Protein AF-0000000078898706 (afdb_homodimer)

Structure (mmCIF, N/CA/C/O backbone):
data_AF-0000000078898706-model_v1
#
loop_
_entity.id
_entity.type
_entity.pdbx_description
1 polymer 'PIN domain-containing protein'
#
loop_
_atom_site.group_PDB
_atom_site.id
_atom_site.type_symbol
_atom_site.label_atom_id
_atom_site.label_alt_id
_atom_site.label_comp_id
_atom_site.label_asym_id
_atom_site.label_entity_id
_atom_site.label_seq_id
_atom_site.pdbx_PDB_ins_code
_atom_site.Cartn_x
_atom_site.Cartn_y
_atom_site.Cartn_z
_atom_site.occupancy
_atom_site.B_iso_or_equiv
_atom_site.auth_seq_id
_atom_site.auth_comp_id
_atom_site.auth_asym_id
_atom_site.auth_atom_id
_atom_site.pdbx_PDB_model_num
ATOM 1 N N . MET A 1 1 ? 10.055 -20.719 3.143 1 96.69 1 MET A N 1
ATOM 2 C CA . MET A 1 1 ? 8.766 -20.344 2.562 1 96.69 1 MET A CA 1
ATOM 3 C C . MET A 1 1 ? 8.961 -19.688 1.196 1 96.69 1 MET A C 1
ATOM 5 O O . MET A 1 1 ? 10.031 -19.172 0.899 1 96.69 1 MET A O 1
ATOM 9 N N . LEU A 1 2 ? 8.047 -19.891 0.298 1 98.81 2 LEU A N 1
ATOM 10 C CA . LEU A 1 2 ? 7.961 -19.25 -1.006 1 98.81 2 LEU A CA 1
ATOM 11 C C . LEU A 1 2 ? 6.957 -18.094 -0.974 1 98.81 2 LEU A C 1
ATOM 13 O O . LEU A 1 2 ? 5.789 -18.297 -0.626 1 98.81 2 LEU A O 1
ATOM 17 N N . TYR A 1 3 ? 7.441 -16.922 -1.264 1 98.94 3 TYR A N 1
ATOM 18 C CA . TYR A 1 3 ? 6.574 -15.758 -1.192 1 98.94 3 TYR A CA 1
ATOM 19 C C . TYR A 1 3 ? 6.16 -15.297 -2.586 1 98.94 3 TYR A C 1
ATOM 21 O O . TYR A 1 3 ? 6.988 -15.227 -3.496 1 98.94 3 TYR A O 1
ATOM 29 N N . PHE A 1 4 ? 4.879 -14.969 -2.762 1 98.88 4 PHE A N 1
ATOM 30 C CA . PHE A 1 4 ? 4.328 -14.516 -4.031 1 98.88 4 PHE A CA 1
ATOM 31 C C . PHE A 1 4 ? 3.738 -13.117 -3.9 1 98.88 4 PHE A C 1
ATOM 33 O O . PHE A 1 4 ? 2.93 -12.859 -3.008 1 98.88 4 PHE A O 1
ATOM 40 N N . ASP A 1 5 ? 4.156 -12.188 -4.758 1 98.75 5 ASP A N 1
ATOM 41 C CA . ASP A 1 5 ? 3.43 -10.922 -4.797 1 98.75 5 ASP A CA 1
ATOM 42 C C . ASP A 1 5 ? 2.162 -11.039 -5.641 1 98.75 5 ASP A C 1
ATOM 44 O O . ASP A 1 5 ? 1.85 -12.117 -6.152 1 98.75 5 ASP A O 1
ATOM 48 N N . THR A 1 6 ? 1.444 -9.969 -5.801 1 98.69 6 THR A N 1
ATOM 49 C CA . THR A 1 6 ? 0.107 -9.969 -6.387 1 98.69 6 THR A CA 1
ATOM 50 C C . THR A 1 6 ? 0.165 -10.312 -7.871 1 98.69 6 THR A C 1
ATOM 52 O O . THR A 1 6 ? -0.68 -11.062 -8.375 1 98.69 6 THR A O 1
ATOM 55 N N . SER A 1 7 ? 1.151 -9.789 -8.562 1 98 7 SER A N 1
ATOM 56 C CA . SER A 1 7 ? 1.229 -9.969 -10.008 1 98 7 SER A CA 1
ATOM 57 C C . SER A 1 7 ? 1.291 -11.453 -10.375 1 98 7 SER A C 1
ATOM 59 O O . SER A 1 7 ? 0.788 -11.859 -11.422 1 98 7 SER A O 1
ATOM 61 N N . PHE A 1 8 ? 1.894 -12.266 -9.523 1 98.25 8 PHE A N 1
ATOM 62 C CA . PHE A 1 8 ? 2.094 -13.68 -9.82 1 98.25 8 PHE A CA 1
ATOM 63 C C . PHE A 1 8 ? 0.782 -14.453 -9.703 1 98.25 8 PHE A C 1
ATOM 65 O O . PHE A 1 8 ? 0.63 -15.523 -10.289 1 98.25 8 PHE A O 1
ATOM 72 N N . LEU A 1 9 ? -0.114 -13.945 -8.969 1 98.06 9 LEU A N 1
ATOM 73 C CA . LEU A 1 9 ? -1.349 -14.664 -8.68 1 98.06 9 LEU A CA 1
ATOM 74 C C . LEU A 1 9 ? -2.439 -14.297 -9.68 1 98.06 9 LEU A C 1
ATOM 76 O O . LEU A 1 9 ? -3.404 -15.047 -9.852 1 98.06 9 LEU A O 1
ATOM 80 N N . VAL A 1 10 ? -2.32 -13.18 -10.375 1 98.19 10 VAL A N 1
ATOM 81 C CA . VAL A 1 10 ? -3.352 -12.633 -11.25 1 98.19 10 VAL A CA 1
ATOM 82 C C . VAL A 1 10 ? -3.674 -13.633 -12.359 1 98.19 10 VAL A C 1
ATOM 84 O O . VAL A 1 10 ? -4.836 -13.992 -12.562 1 98.19 10 VAL A O 1
ATOM 87 N N . PRO A 1 11 ? -2.689 -14.242 -13.031 1 97.62 11 PRO A N 1
ATOM 88 C CA . PRO A 1 11 ? -3.012 -15.141 -14.141 1 97.62 11 PRO A CA 1
ATOM 89 C C . PRO A 1 11 ? -3.65 -16.453 -13.672 1 97.62 11 PRO A C 1
ATOM 91 O O . PRO A 1 11 ? -4.172 -17.219 -14.484 1 97.62 11 PRO A O 1
ATOM 94 N N . LEU A 1 12 ? -3.551 -16.797 -12.391 1 97.62 12 LEU A N 1
ATOM 95 C CA . LEU A 1 12 ? -4.211 -17.984 -11.867 1 97.62 12 LEU A CA 1
ATOM 96 C C . LEU A 1 12 ? -5.727 -17.812 -11.867 1 97.62 12 LEU A C 1
ATOM 98 O O . LEU A 1 12 ? -6.465 -18.797 -11.812 1 97.62 12 LEU A O 1
ATOM 102 N N . LEU A 1 13 ? -6.211 -16.516 -11.914 1 97.81 13 LEU A N 1
ATOM 103 C CA . LEU A 1 13 ? -7.633 -16.234 -11.734 1 97.81 13 LEU A CA 1
ATOM 104 C C . LEU A 1 13 ? -8.203 -15.5 -12.945 1 97.81 13 LEU A C 1
ATOM 106 O O . LEU A 1 13 ? -9.398 -15.594 -13.227 1 97.81 13 LEU A O 1
ATOM 110 N N . LEU A 1 14 ? -7.383 -14.727 -13.625 1 96.75 14 LEU A N 1
ATOM 111 C CA . LEU A 1 14 ? -7.746 -13.984 -14.828 1 96.75 14 LEU A CA 1
ATOM 112 C C . LEU A 1 14 ? -6.977 -14.516 -16.031 1 96.75 14 LEU A C 1
ATOM 114 O O . LEU A 1 14 ? -5.754 -14.375 -16.109 1 96.75 14 LEU A O 1
ATOM 118 N N . PRO A 1 15 ? -7.68 -15.016 -16.984 1 94 15 PRO A N 1
ATOM 119 C CA . PRO A 1 15 ? -7 -15.609 -18.141 1 94 15 PRO A CA 1
ATOM 120 C C . PRO A 1 15 ? -6.074 -14.625 -18.844 1 94 15 PRO A C 1
ATOM 122 O O . PRO A 1 15 ? -6.496 -13.516 -19.188 1 94 15 PRO A O 1
ATOM 125 N N . GLU A 1 16 ? -4.895 -14.992 -18.953 1 94.44 16 GLU A N 1
ATOM 126 C CA . GLU A 1 16 ? -3.822 -14.336 -19.688 1 94.44 16 GLU A CA 1
ATOM 127 C C . GLU A 1 16 ? -3.012 -15.344 -20.5 1 94.44 16 GLU A C 1
ATOM 129 O O . GLU A 1 16 ? -3.096 -16.547 -20.266 1 94.44 16 GLU A O 1
ATOM 134 N N . PRO A 1 17 ? -2.303 -14.891 -21.516 1 93.88 17 PRO A N 1
ATOM 135 C CA . PRO A 1 17 ? -1.517 -15.82 -22.328 1 93.88 17 PRO A CA 1
ATOM 136 C C . PRO A 1 17 ? -0.586 -16.703 -21.5 1 93.88 17 PRO A C 1
ATOM 138 O O . PRO A 1 17 ? -0.316 -17.844 -21.859 1 93.88 17 PRO A O 1
ATOM 141 N N . ILE A 1 18 ? -0.204 -16.25 -20.344 1 95.56 18 ILE A N 1
ATOM 142 C CA . ILE A 1 18 ? 0.804 -16.938 -19.547 1 95.56 18 ILE A CA 1
ATOM 143 C C . ILE A 1 18 ? 0.122 -17.812 -18.5 1 95.56 18 ILE A C 1
ATOM 145 O O . ILE A 1 18 ? 0.792 -18.516 -17.734 1 95.56 18 ILE A O 1
ATOM 149 N N . SER A 1 19 ? -1.151 -17.828 -18.438 1 97.06 19 SER A N 1
ATOM 150 C CA . SER A 1 19 ? -1.905 -18.453 -17.359 1 97.06 19 SER A CA 1
ATOM 151 C C . SER A 1 19 ? -1.582 -19.938 -17.234 1 97.06 19 SER A C 1
ATOM 153 O O . SER A 1 19 ? -1.335 -20.438 -16.141 1 97.06 19 SER A O 1
ATOM 155 N N . ASP A 1 20 ? -1.498 -20.641 -18.375 1 96.25 20 ASP A N 1
ATOM 156 C CA . ASP A 1 20 ? -1.235 -22.078 -18.344 1 96.25 20 ASP A CA 1
ATOM 157 C C . ASP A 1 20 ? 0.153 -22.359 -17.781 1 96.25 20 ASP A C 1
ATOM 159 O O . ASP A 1 20 ? 0.32 -23.281 -16.969 1 96.25 20 ASP A O 1
ATOM 163 N N . LYS A 1 21 ? 1.068 -21.609 -18.188 1 96.56 21 LYS A N 1
ATOM 164 C CA . LYS A 1 21 ? 2.443 -21.766 -17.719 1 96.56 21 LYS A CA 1
ATOM 165 C C . LYS A 1 21 ? 2.547 -21.516 -16.219 1 96.56 21 LYS A C 1
ATOM 167 O O . LYS A 1 21 ? 3.24 -22.25 -15.5 1 96.56 21 LYS A O 1
ATOM 172 N N . ILE A 1 22 ? 1.857 -20.516 -15.711 1 97.62 22 ILE A N 1
ATOM 173 C CA . ILE A 1 22 ? 1.875 -20.156 -14.297 1 97.62 22 ILE A CA 1
ATOM 174 C C . ILE A 1 22 ? 1.19 -21.25 -13.484 1 97.62 22 ILE A C 1
ATOM 176 O O . ILE A 1 22 ? 1.689 -21.656 -12.43 1 97.62 22 ILE A O 1
ATOM 180 N N . THR A 1 23 ? 0.082 -21.719 -13.969 1 97.19 23 THR A N 1
ATOM 181 C CA . THR A 1 23 ? -0.665 -22.766 -13.281 1 97.19 23 THR A CA 1
ATOM 182 C C . THR A 1 23 ? 0.175 -24.031 -13.148 1 97.19 23 THR A C 1
ATOM 184 O O . THR A 1 23 ? 0.255 -24.625 -12.07 1 97.19 23 THR A O 1
ATOM 187 N N . GLU A 1 24 ? 0.808 -24.391 -14.227 1 97 24 GLU A N 1
ATOM 188 C CA . GLU A 1 24 ? 1.664 -25.578 -14.219 1 97 24 GLU A CA 1
ATOM 189 C C . GLU A 1 24 ? 2.84 -25.391 -13.266 1 97 24 GLU A C 1
ATOM 191 O O . GLU A 1 24 ? 3.195 -26.328 -12.531 1 97 24 GLU A O 1
ATOM 196 N N . PHE A 1 25 ? 3.459 -24.266 -13.305 1 98.06 25 PHE A N 1
ATOM 197 C CA . PHE A 1 25 ? 4.598 -23.953 -12.445 1 98.06 25 PHE A CA 1
ATOM 198 C C . PHE A 1 25 ? 4.215 -24.078 -10.977 1 98.06 25 PHE A C 1
ATOM 200 O O . PHE A 1 25 ? 4.91 -24.75 -10.203 1 98.06 25 PHE A O 1
ATOM 207 N N . VAL A 1 26 ? 3.092 -23.484 -10.555 1 97.69 26 VAL A N 1
ATOM 208 C CA . VAL A 1 26 ? 2.65 -23.453 -9.164 1 97.69 26 VAL A CA 1
ATOM 209 C C . VAL A 1 26 ? 2.312 -24.875 -8.703 1 97.69 26 VAL A C 1
ATOM 211 O O . VAL A 1 26 ? 2.566 -25.234 -7.551 1 97.69 26 VAL A O 1
ATOM 214 N N . ARG A 1 27 ? 1.729 -25.641 -9.594 1 96.12 27 ARG A N 1
ATOM 215 C CA . ARG A 1 27 ? 1.376 -27.016 -9.281 1 96.12 27 ARG A CA 1
ATOM 216 C C . ARG A 1 27 ? 2.611 -27.828 -8.891 1 96.12 27 ARG A C 1
ATOM 218 O O . ARG A 1 27 ? 2.514 -28.797 -8.133 1 96.12 27 ARG A O 1
ATOM 225 N N . GLY A 1 28 ? 3.73 -27.391 -9.398 1 97.25 28 GLY A N 1
ATOM 226 C CA . GLY A 1 28 ? 4.969 -28.109 -9.133 1 97.25 28 GLY A CA 1
ATOM 227 C C . GLY A 1 28 ? 5.637 -27.688 -7.84 1 97.25 28 GLY A C 1
ATOM 228 O O . GLY A 1 28 ? 6.605 -28.312 -7.402 1 97.25 28 GLY A O 1
ATOM 229 N N . LEU A 1 29 ? 5.164 -26.719 -7.18 1 97.75 29 LEU A N 1
ATOM 230 C CA . LEU A 1 29 ? 5.766 -26.203 -5.953 1 97.75 29 LEU A CA 1
ATOM 231 C C . LEU A 1 29 ? 5.215 -26.938 -4.734 1 97.75 29 LEU A C 1
ATOM 233 O O . LEU A 1 29 ? 4.102 -27.469 -4.773 1 97.75 29 LEU A O 1
ATOM 237 N N . PRO A 1 30 ? 6.016 -27.031 -3.688 1 97.38 30 PRO A N 1
ATOM 238 C CA . PRO A 1 30 ? 5.488 -27.625 -2.457 1 97.38 30 PRO A CA 1
ATOM 239 C C . PRO A 1 30 ? 4.309 -26.828 -1.884 1 97.38 30 PRO A C 1
ATOM 241 O O . PRO A 1 30 ? 4.469 -25.672 -1.484 1 97.38 30 PRO A O 1
ATOM 244 N N . ALA A 1 31 ? 3.182 -27.453 -1.701 1 95.56 31 ALA A N 1
ATOM 245 C CA . ALA A 1 31 ? 1.911 -26.828 -1.362 1 95.56 31 ALA A CA 1
ATOM 246 C C . ALA A 1 31 ? 1.97 -26.188 0.023 1 95.56 31 ALA A C 1
ATOM 248 O O . ALA A 1 31 ? 1.296 -25.188 0.281 1 95.56 31 ALA A O 1
ATOM 249 N N . ASP A 1 32 ? 2.789 -26.688 0.882 1 96.69 32 ASP A N 1
ATOM 250 C CA . ASP A 1 32 ? 2.807 -26.234 2.266 1 96.69 32 ASP A CA 1
ATOM 251 C C . ASP A 1 32 ? 3.773 -25.062 2.441 1 96.69 32 ASP A C 1
ATOM 253 O O . ASP A 1 32 ? 3.939 -24.547 3.549 1 96.69 32 ASP A O 1
ATOM 257 N N . GLN A 1 33 ? 4.285 -24.578 1.329 1 98 33 GLN A N 1
ATOM 258 C CA . GLN A 1 33 ? 5.305 -23.547 1.447 1 98 33 GLN A CA 1
ATOM 259 C C . GLN A 1 33 ? 4.848 -22.25 0.785 1 98 33 GLN A C 1
ATOM 261 O O . GLN A 1 33 ? 5.559 -21.234 0.821 1 98 33 GLN A O 1
ATOM 266 N N . LEU A 1 34 ? 3.695 -22.234 0.173 1 98.75 34 LEU A N 1
ATOM 267 C CA . LEU A 1 34 ? 3.203 -21.062 -0.548 1 98.75 34 LEU A CA 1
ATOM 268 C C . LEU A 1 34 ? 2.734 -19.984 0.422 1 98.75 34 LEU A C 1
ATOM 270 O O . LEU A 1 34 ? 1.973 -20.266 1.351 1 98.75 34 LEU A O 1
ATOM 274 N N . THR A 1 35 ? 3.246 -18.766 0.23 1 98.88 35 THR A N 1
ATOM 275 C CA . THR A 1 35 ? 2.955 -17.688 1.184 1 98.88 35 THR A CA 1
ATOM 276 C C . THR A 1 35 ? 2.621 -16.391 0.456 1 98.88 35 THR A C 1
ATOM 278 O O . THR A 1 35 ? 3.258 -16.062 -0.544 1 98.88 35 THR A O 1
ATOM 281 N N . VAL A 1 36 ? 1.601 -15.781 0.872 1 98.88 36 VAL A N 1
ATOM 282 C CA . VAL A 1 36 ? 1.285 -14.398 0.512 1 98.88 36 VAL A CA 1
ATOM 283 C C . VAL A 1 36 ? 1.146 -13.555 1.775 1 98.88 36 VAL A C 1
ATOM 285 O O . VAL A 1 36 ? 1.477 -14.008 2.873 1 98.88 36 VAL A O 1
ATOM 288 N N . SER A 1 37 ? 0.792 -12.32 1.631 1 98.94 37 SER A N 1
ATOM 289 C CA . SER A 1 37 ? 0.538 -11.469 2.785 1 98.94 37 SER A CA 1
ATOM 290 C C . SER A 1 37 ? -0.866 -10.875 2.734 1 98.94 37 SER A C 1
ATOM 292 O O . SER A 1 37 ? -1.55 -10.969 1.713 1 98.94 37 SER A O 1
ATOM 294 N N . HIS A 1 38 ? -1.273 -10.289 3.854 1 98.94 38 HIS A N 1
ATOM 295 C CA . HIS A 1 38 ? -2.52 -9.523 3.869 1 98.94 38 HIS A CA 1
ATOM 296 C C . HIS A 1 38 ? -2.49 -8.398 2.844 1 98.94 38 HIS A C 1
ATOM 298 O O . HIS A 1 38 ? -3.523 -8.055 2.268 1 98.94 38 HIS A O 1
ATOM 304 N N . TRP A 1 39 ? -1.347 -7.867 2.547 1 98.88 39 TRP A N 1
ATOM 305 C CA . TRP A 1 39 ? -1.189 -6.805 1.559 1 98.88 39 TRP A CA 1
ATOM 306 C C . TRP A 1 39 ? -1.489 -7.32 0.155 1 98.88 39 TRP A C 1
ATOM 308 O O . TRP A 1 39 ? -2.094 -6.613 -0.656 1 98.88 39 TRP A O 1
ATOM 318 N N . THR A 1 40 ? -1.071 -8.555 -0.158 1 98.88 40 THR A N 1
ATOM 319 C CA . THR A 1 40 ? -1.385 -9.188 -1.436 1 98.88 40 THR A CA 1
ATOM 320 C C . THR A 1 40 ? -2.891 -9.188 -1.682 1 98.88 40 THR A C 1
ATOM 322 O O . THR A 1 40 ? -3.344 -8.906 -2.791 1 98.88 40 THR A O 1
ATOM 325 N N . ARG A 1 41 ? -3.609 -9.469 -0.618 1 98.81 41 ARG A N 1
ATOM 326 C CA . ARG A 1 41 ? -5.062 -9.57 -0.727 1 98.81 41 ARG A CA 1
ATOM 327 C C . ARG A 1 41 ? -5.691 -8.219 -1.025 1 98.81 41 ARG A C 1
ATOM 329 O O . ARG A 1 41 ? -6.598 -8.117 -1.854 1 98.81 41 ARG A O 1
ATOM 336 N N . VAL A 1 42 ? -5.234 -7.207 -0.393 1 98.94 42 VAL A N 1
ATOM 337 C CA . VAL A 1 42 ? -5.723 -5.855 -0.639 1 98.94 42 VAL A CA 1
ATOM 338 C C . VAL A 1 42 ? -5.387 -5.438 -2.068 1 98.94 42 VAL A C 1
ATOM 340 O O . VAL A 1 42 ? -6.234 -4.887 -2.777 1 98.94 42 VAL A O 1
ATOM 343 N N . GLU A 1 43 ? -4.164 -5.711 -2.482 1 98.88 43 GLU A N 1
ATOM 344 C CA . GLU A 1 43 ? -3.742 -5.352 -3.834 1 98.88 43 GLU A CA 1
ATOM 345 C C . GLU A 1 43 ? -4.594 -6.059 -4.883 1 98.88 43 GLU A C 1
ATOM 347 O O . GLU A 1 43 ? -4.938 -5.473 -5.91 1 98.88 43 GLU A O 1
ATOM 352 N N . PHE A 1 44 ? -4.875 -7.293 -4.68 1 98.88 44 PHE A N 1
ATOM 353 C CA . PHE A 1 44 ? -5.684 -8.031 -5.648 1 98.88 44 PHE A CA 1
ATOM 354 C C . PHE A 1 44 ? -7.078 -7.418 -5.762 1 98.88 44 PHE A C 1
ATOM 356 O O . PHE A 1 44 ? -7.59 -7.234 -6.863 1 98.88 44 PHE A O 1
ATOM 363 N N . SER A 1 45 ? -7.688 -7.102 -4.598 1 98.81 45 SER A N 1
ATOM 364 C CA . SER A 1 45 ? -8.992 -6.445 -4.617 1 98.81 45 SER A CA 1
ATOM 365 C C . SER A 1 45 ? -8.938 -5.125 -5.383 1 98.81 45 SER A C 1
ATOM 367 O O . SER A 1 45 ? -9.867 -4.789 -6.117 1 98.81 45 SER A O 1
ATOM 369 N N . SER A 1 46 ? -7.902 -4.418 -5.164 1 98.88 46 SER A N 1
ATOM 370 C CA . SER A 1 46 ? -7.719 -3.158 -5.879 1 98.88 46 SER A CA 1
ATOM 371 C C . SER A 1 46 ? -7.598 -3.389 -7.383 1 98.88 46 SER A C 1
ATOM 373 O O . SER A 1 46 ? -8.133 -2.615 -8.18 1 98.88 46 SER A O 1
ATOM 375 N N . LEU A 1 47 ? -6.828 -4.387 -7.781 1 98.69 47 LEU A N 1
ATOM 376 C CA . LEU A 1 47 ? -6.672 -4.742 -9.188 1 98.69 47 LEU A CA 1
ATOM 377 C C . LEU A 1 47 ? -8.023 -5.051 -9.82 1 98.69 47 LEU A C 1
ATOM 379 O O . LEU A 1 47 ? -8.32 -4.582 -10.922 1 98.69 47 LEU A O 1
ATOM 383 N N . ILE A 1 48 ? -8.844 -5.773 -9.156 1 98.69 48 ILE A N 1
ATOM 384 C CA . ILE A 1 48 ? -10.156 -6.141 -9.664 1 98.69 48 ILE A CA 1
ATOM 385 C C . ILE A 1 48 ? -11.039 -4.898 -9.766 1 98.69 48 ILE A C 1
ATOM 387 O O . ILE A 1 48 ? -11.758 -4.719 -10.758 1 98.69 48 ILE A O 1
ATOM 391 N N . ALA A 1 49 ? -11 -4.047 -8.758 1 98.69 49 ALA A N 1
ATOM 392 C CA . ALA A 1 49 ? -11.75 -2.797 -8.797 1 98.69 49 ALA A CA 1
ATOM 393 C C . ALA A 1 49 ? -11.359 -1.962 -10.016 1 98.69 49 ALA A C 1
ATOM 395 O O . ALA A 1 49 ? -12.219 -1.348 -10.648 1 98.69 49 ALA A O 1
ATOM 396 N N . ARG A 1 50 ? -10.102 -1.921 -10.258 1 98.25 50 ARG A N 1
ATOM 397 C CA . ARG A 1 50 ? -9.625 -1.194 -11.43 1 98.25 50 ARG A CA 1
ATOM 398 C C . ARG A 1 50 ? -10.203 -1.778 -12.711 1 98.25 50 ARG A C 1
ATOM 400 O O . ARG A 1 50 ? -10.594 -1.037 -13.617 1 98.25 50 ARG A O 1
ATOM 407 N N . GLU A 1 51 ? -10.227 -3.127 -12.812 1 97.94 51 GLU A N 1
ATOM 408 C CA . GLU A 1 51 ? -10.789 -3.785 -13.992 1 97.94 51 GLU A CA 1
ATOM 409 C C . GLU A 1 51 ? -12.25 -3.41 -14.195 1 97.94 51 GLU A C 1
ATOM 411 O O . GLU A 1 51 ? -12.703 -3.242 -15.328 1 97.94 51 GLU A O 1
ATOM 416 N N . VAL A 1 52 ? -12.953 -3.273 -13.117 1 98.31 52 VAL A N 1
ATOM 417 C CA . VAL A 1 52 ? -14.359 -2.873 -13.211 1 98.31 52 VAL A CA 1
ATOM 418 C C . VAL A 1 52 ? -14.453 -1.434 -13.711 1 98.31 52 VAL A C 1
ATOM 420 O O . VAL A 1 52 ? -15.195 -1.145 -14.648 1 98.31 52 VAL A O 1
ATOM 423 N N . ARG A 1 53 ? -13.695 -0.549 -13.109 1 96.62 53 ARG A N 1
ATOM 424 C CA . ARG A 1 53 ? -13.719 0.867 -13.461 1 96.62 53 ARG A CA 1
ATOM 425 C C . ARG A 1 53 ? -13.344 1.07 -14.93 1 96.62 53 ARG A C 1
ATOM 427 O O . ARG A 1 53 ? -13.859 1.972 -15.586 1 96.62 53 ARG A O 1
ATOM 434 N N . MET A 1 54 ? -12.461 0.197 -15.43 1 97.06 54 MET A N 1
ATOM 435 C CA . MET A 1 54 ? -11.953 0.336 -16.797 1 97.06 54 MET A CA 1
ATOM 436 C C . MET A 1 54 ? -12.828 -0.423 -17.781 1 97.06 54 MET A C 1
ATOM 438 O O . MET A 1 54 ? -12.555 -0.426 -18.984 1 97.06 54 MET A O 1
ATOM 442 N N . GLY A 1 55 ? -13.797 -1.11 -17.297 1 97.06 55 GLY A N 1
ATOM 443 C CA . GLY A 1 55 ? -14.781 -1.761 -18.141 1 97.06 55 GLY A CA 1
ATOM 444 C C . GLY A 1 55 ? -14.391 -3.178 -18.531 1 97.06 55 GLY A C 1
ATOM 445 O O . GLY A 1 55 ? -15.031 -3.789 -19.391 1 97.06 55 GLY A O 1
ATOM 446 N N . GLY A 1 56 ? -13.383 -3.717 -17.953 1 97 56 GLY A N 1
ATOM 447 C CA . GLY A 1 56 ? -12.922 -5.059 -18.266 1 97 56 GLY A CA 1
ATOM 448 C C . GLY A 1 56 ? -13.742 -6.145 -17.594 1 97 56 GLY A C 1
ATOM 449 O O . GLY A 1 56 ? -13.734 -7.297 -18.016 1 97 56 GLY A O 1
ATOM 450 N N . LEU A 1 57 ? -14.398 -5.812 -16.484 1 97.88 57 LEU A N 1
ATOM 451 C CA . LEU A 1 57 ? -15.266 -6.703 -15.727 1 97.88 57 LEU A CA 1
ATOM 452 C C . LEU A 1 57 ? -16.547 -5.984 -15.312 1 97.88 57 LEU A C 1
ATOM 454 O O . LEU A 1 57 ? -16.531 -4.777 -15.07 1 97.88 57 LEU A O 1
ATOM 458 N N . ASP A 1 58 ? -17.547 -6.734 -15.258 1 97.88 58 ASP A N 1
ATOM 459 C CA . ASP A 1 58 ? -18.688 -6.176 -14.555 1 97.88 58 ASP A CA 1
ATOM 460 C C . ASP A 1 58 ? -18.641 -6.523 -13.07 1 97.88 58 ASP A C 1
ATOM 462 O O . ASP A 1 58 ? -17.781 -7.289 -12.633 1 97.88 58 ASP A O 1
ATOM 466 N N . ALA A 1 59 ? -19.562 -5.922 -12.305 1 97.69 59 ALA A N 1
ATOM 467 C CA . ALA A 1 59 ? -19.531 -6.027 -10.844 1 97.69 59 ALA A CA 1
ATOM 468 C C . ALA A 1 59 ? -19.719 -7.473 -10.398 1 97.69 59 ALA A C 1
ATOM 470 O O . ALA A 1 59 ? -19.109 -7.91 -9.422 1 97.69 59 ALA A O 1
ATOM 471 N N . GLN A 1 60 ? -20.531 -8.211 -11.062 1 98.19 60 GLN A N 1
ATOM 472 C CA . GLN A 1 60 ? -20.812 -9.594 -10.68 1 98.19 60 GLN A CA 1
ATOM 473 C C . GLN A 1 60 ? -19.594 -10.477 -10.922 1 98.19 60 GLN A C 1
ATOM 475 O O . GLN A 1 60 ? -19.203 -11.266 -10.055 1 98.19 60 GLN A O 1
ATOM 480 N N . ALA A 1 61 ? -19.031 -10.383 -12.07 1 98.44 61 ALA A N 1
ATOM 481 C CA . ALA A 1 61 ? -17.812 -11.125 -12.383 1 98.44 61 ALA A CA 1
ATOM 482 C C . ALA A 1 61 ? -16.688 -10.773 -11.414 1 98.44 61 ALA A C 1
ATOM 484 O O . ALA A 1 61 ? -15.961 -11.648 -10.945 1 98.44 61 ALA A O 1
ATOM 485 N N . ALA A 1 62 ? -16.594 -9.5 -11.148 1 98.62 62 ALA A N 1
ATOM 486 C CA . ALA A 1 62 ? -15.578 -9.023 -10.211 1 98.62 62 ALA A CA 1
ATOM 487 C C . ALA A 1 62 ? -15.773 -9.648 -8.828 1 98.62 62 ALA A C 1
ATOM 489 O O . ALA A 1 62 ? -14.812 -10.102 -8.211 1 98.62 62 ALA A O 1
ATOM 490 N N . ALA A 1 63 ? -16.984 -9.672 -8.328 1 98.44 63 ALA A N 1
ATOM 491 C CA . ALA A 1 63 ? -17.281 -10.266 -7.027 1 98.44 63 ALA A CA 1
ATOM 492 C C . ALA A 1 63 ? -16.922 -11.75 -7.008 1 98.44 63 ALA A C 1
ATOM 494 O O . ALA A 1 63 ? -16.406 -12.258 -6.012 1 98.44 63 ALA A O 1
ATOM 495 N N . GLN A 1 64 ? -17.172 -12.406 -8.078 1 98.62 64 GLN A N 1
ATOM 496 C CA . GLN A 1 64 ? -16.891 -13.836 -8.18 1 98.62 64 GLN A CA 1
ATOM 497 C C . GLN A 1 64 ? -15.383 -14.086 -8.18 1 98.62 64 GLN A C 1
ATOM 499 O O . GLN A 1 64 ? -14.898 -15.023 -7.539 1 98.62 64 GLN A O 1
ATOM 504 N N . ILE A 1 65 ? -14.68 -13.297 -8.891 1 98.69 65 ILE A N 1
ATOM 505 C CA . ILE A 1 65 ? -13.227 -13.453 -8.969 1 98.69 65 ILE A CA 1
ATOM 506 C C . ILE A 1 65 ? -12.609 -13.164 -7.602 1 98.69 65 ILE A C 1
ATOM 508 O O . ILE A 1 65 ? -11.703 -13.883 -7.16 1 98.69 65 ILE A O 1
ATOM 512 N N . ASN A 1 66 ? -13.078 -12.109 -6.93 1 98.81 66 ASN A N 1
ATOM 513 C CA . ASN A 1 66 ? -12.617 -11.828 -5.574 1 98.81 66 ASN A CA 1
ATOM 514 C C . ASN A 1 66 ? -12.859 -13.016 -4.645 1 98.81 66 ASN A C 1
ATOM 516 O O . ASN A 1 66 ? -11.984 -13.383 -3.857 1 98.81 66 ASN A O 1
ATOM 520 N N . ALA A 1 67 ? -14.016 -13.586 -4.75 1 98.69 67 ALA A N 1
ATOM 521 C CA . ALA A 1 67 ? -14.359 -14.727 -3.904 1 98.69 67 ALA A CA 1
ATOM 522 C C . ALA A 1 67 ? -13.461 -15.922 -4.215 1 98.69 67 ALA A C 1
ATOM 524 O O . ALA A 1 67 ? -13.008 -16.625 -3.303 1 98.69 67 ALA A O 1
ATOM 525 N N . ARG A 1 68 ? -13.234 -16.188 -5.457 1 98.69 68 ARG A N 1
ATOM 526 C CA . ARG A 1 68 ? -12.359 -17.281 -5.859 1 98.69 68 ARG A CA 1
ATOM 527 C C . ARG A 1 68 ? -10.938 -17.062 -5.359 1 98.69 68 ARG A C 1
ATOM 529 O O . ARG A 1 68 ? -10.273 -18 -4.922 1 98.69 68 ARG A O 1
ATOM 536 N N . PHE A 1 69 ? -10.523 -15.859 -5.465 1 98.81 69 PHE A N 1
ATOM 537 C CA . PHE A 1 69 ? -9.195 -15.516 -4.965 1 98.81 69 PHE A CA 1
ATOM 538 C C . PHE A 1 69 ? -9.086 -15.812 -3.473 1 98.81 69 PHE A C 1
ATOM 540 O O . PHE A 1 69 ? -8.117 -16.438 -3.025 1 98.81 69 PHE A O 1
ATOM 547 N N . GLU A 1 70 ? -10.039 -15.359 -2.693 1 98.75 70 GLU A N 1
ATOM 548 C CA . GLU A 1 70 ? -10.016 -15.57 -1.25 1 98.75 70 GLU A CA 1
ATOM 549 C C . GLU A 1 70 ? -10.039 -17.062 -0.915 1 98.75 70 GLU A C 1
ATOM 551 O O . GLU A 1 70 ? -9.336 -17.516 -0.01 1 98.75 70 GLU A O 1
ATOM 556 N N . THR A 1 71 ? -10.828 -17.781 -1.64 1 98.75 71 THR A N 1
ATOM 557 C CA . THR A 1 71 ? -10.898 -19.234 -1.441 1 98.75 71 THR A CA 1
ATOM 558 C C . THR A 1 71 ? -9.547 -19.875 -1.742 1 98.75 71 THR A C 1
ATOM 560 O O . THR A 1 71 ? -9.062 -20.703 -0.962 1 98.75 71 THR A O 1
ATOM 563 N N . MET A 1 72 ? -8.953 -19.484 -2.867 1 98.44 72 MET A N 1
ATOM 564 C CA . MET A 1 72 ? -7.645 -20 -3.25 1 98.44 72 MET A CA 1
ATOM 565 C C . MET A 1 72 ? -6.602 -19.703 -2.178 1 98.44 72 MET A C 1
ATOM 567 O O . MET A 1 72 ? -5.836 -20.578 -1.783 1 98.44 72 MET A O 1
ATOM 571 N N . VAL A 1 73 ? -6.59 -18.516 -1.682 1 98.62 73 VAL A N 1
ATOM 572 C CA . VAL A 1 73 ? -5.621 -18.094 -0.67 1 98.62 73 VAL A CA 1
ATOM 573 C C . VAL A 1 73 ? -5.844 -18.891 0.613 1 98.62 73 VAL A C 1
ATOM 575 O O . VAL A 1 73 ? -4.902 -19.453 1.171 1 98.62 73 VAL A O 1
ATOM 578 N N . ASP A 1 74 ? -7.07 -19 1.052 1 98.12 74 ASP A N 1
ATOM 579 C CA . ASP A 1 74 ? -7.402 -19.688 2.297 1 98.12 74 ASP A CA 1
ATOM 580 C C . ASP A 1 74 ? -7.016 -21.156 2.236 1 98.12 74 ASP A C 1
ATOM 582 O O . ASP A 1 74 ? -6.59 -21.734 3.24 1 98.12 74 ASP A O 1
ATOM 586 N N . GLU A 1 75 ? -7.113 -21.703 1.073 1 97.88 75 GLU A N 1
ATOM 587 C CA . GLU A 1 75 ? -6.934 -23.141 0.939 1 97.88 75 GLU A CA 1
ATOM 588 C C . GLU A 1 75 ? -5.477 -23.484 0.651 1 97.88 75 GLU A C 1
ATOM 590 O O . GLU A 1 75 ? -5.016 -24.578 0.988 1 97.88 75 GLU A O 1
ATOM 595 N N . SER A 1 76 ? -4.738 -22.516 0.096 1 97.75 76 SER A N 1
ATOM 596 C CA . SER A 1 76 ? -3.5 -22.984 -0.526 1 97.75 76 SER A CA 1
ATOM 597 C C . SER A 1 76 ? -2.303 -22.172 -0.043 1 97.75 76 SER A C 1
ATOM 599 O O . SER A 1 76 ? -1.154 -22.531 -0.296 1 97.75 76 SER A O 1
ATOM 601 N N . PHE A 1 77 ? -2.574 -21.062 0.712 1 98.62 77 PHE A N 1
ATOM 602 C CA . PHE A 1 77 ? -1.47 -20.172 1.071 1 98.62 77 PHE A CA 1
ATOM 603 C C . PHE A 1 77 ? -1.468 -19.891 2.568 1 98.62 77 PHE A C 1
ATOM 605 O O . PHE A 1 77 ? -2.527 -19.766 3.184 1 98.62 77 PHE A O 1
ATOM 612 N N . ALA A 1 78 ? -0.286 -19.844 3.141 1 98.62 78 ALA A N 1
ATOM 613 C CA . ALA A 1 78 ? -0.146 -19.094 4.391 1 98.62 78 ALA A CA 1
ATOM 614 C C . ALA A 1 78 ? -0.195 -17.594 4.148 1 98.62 78 ALA A C 1
ATOM 616 O O . ALA A 1 78 ? 0.306 -17.109 3.131 1 98.62 78 ALA A O 1
ATOM 617 N N . VAL A 1 79 ? -0.776 -16.891 5.031 1 98.81 79 VAL A N 1
ATOM 618 C CA . VAL A 1 79 ? -0.911 -15.438 4.879 1 98.81 79 VAL A CA 1
ATOM 619 C C . VAL A 1 79 ? -0.165 -14.727 6.008 1 98.81 79 VAL A C 1
ATOM 621 O O . VAL A 1 79 ? -0.52 -14.867 7.18 1 98.81 79 VAL A O 1
ATOM 624 N N . VAL A 1 80 ? 0.815 -13.914 5.664 1 98.88 80 VAL A N 1
ATOM 625 C CA . VAL A 1 80 ? 1.637 -13.188 6.629 1 98.88 80 VAL A CA 1
ATOM 626 C C . VAL A 1 80 ? 1.014 -11.828 6.922 1 98.88 80 VAL A C 1
ATOM 628 O O . VAL A 1 80 ? 0.576 -11.125 6.004 1 98.88 80 VAL A O 1
ATOM 631 N N . LEU A 1 81 ? 0.873 -11.523 8.195 1 98.94 81 LEU A N 1
ATOM 632 C CA . LEU A 1 81 ? 0.531 -10.172 8.617 1 98.94 81 LEU A CA 1
ATOM 633 C C . LEU A 1 81 ? 1.782 -9.312 8.742 1 98.94 81 LEU A C 1
ATOM 635 O O . LEU A 1 81 ? 2.682 -9.625 9.523 1 98.94 81 LEU A O 1
ATOM 639 N N . PRO A 1 82 ? 1.88 -8.25 7.863 1 98.88 82 PRO A N 1
ATOM 640 C CA . PRO A 1 82 ? 3.051 -7.383 8.008 1 98.88 82 PRO A CA 1
ATOM 641 C C . PRO A 1 82 ? 3.211 -6.844 9.43 1 98.88 82 PRO A C 1
ATOM 643 O O . PRO A 1 82 ? 2.225 -6.469 10.062 1 98.88 82 PRO A O 1
ATOM 646 N N . ASN A 1 83 ? 4.387 -6.852 9.953 1 98.81 83 ASN A N 1
ATOM 647 C CA . ASN A 1 83 ? 4.676 -6.285 11.266 1 98.81 83 ASN A CA 1
ATOM 648 C C . ASN A 1 83 ? 5.52 -5.016 11.156 1 98.81 83 ASN A C 1
ATOM 650 O O . ASN A 1 83 ? 5.816 -4.559 10.047 1 98.81 83 ASN A O 1
ATOM 654 N N . ALA A 1 84 ? 5.82 -4.383 12.289 1 98.81 84 ALA A N 1
ATOM 655 C CA . ALA A 1 84 ? 6.516 -3.098 12.305 1 98.81 84 ALA A CA 1
ATOM 656 C C . ALA A 1 84 ? 7.871 -3.203 11.609 1 98.81 84 ALA A C 1
ATOM 658 O O . ALA A 1 84 ? 8.281 -2.287 10.891 1 98.81 84 ALA A O 1
ATOM 659 N N . ASP A 1 85 ? 8.586 -4.344 11.82 1 98.94 85 ASP A N 1
ATOM 660 C CA . ASP A 1 85 ? 9.891 -4.547 11.203 1 98.94 85 ASP A CA 1
ATOM 661 C C . ASP A 1 85 ? 9.773 -4.613 9.68 1 98.94 85 ASP A C 1
ATOM 663 O O . ASP A 1 85 ? 10.68 -4.184 8.961 1 98.94 85 ASP A O 1
ATOM 667 N N . ASP A 1 86 ? 8.734 -5.195 9.156 1 98.94 86 ASP A N 1
ATOM 668 C CA . ASP A 1 86 ? 8.508 -5.25 7.719 1 98.94 86 ASP A CA 1
ATOM 669 C C . ASP A 1 86 ? 8.344 -3.852 7.129 1 98.94 86 ASP A C 1
ATOM 671 O O . ASP A 1 86 ? 8.953 -3.529 6.105 1 98.94 86 ASP A O 1
ATOM 675 N N . PHE A 1 87 ? 7.523 -3.006 7.773 1 98.94 87 PHE A N 1
ATOM 676 C CA . PHE A 1 87 ? 7.34 -1.637 7.305 1 98.94 87 PHE A CA 1
ATOM 677 C C . PHE A 1 87 ? 8.648 -0.858 7.379 1 98.94 87 PHE A C 1
ATOM 679 O O . PHE A 1 87 ? 8.977 -0.089 6.473 1 98.94 87 PHE A O 1
ATOM 686 N N . ASP A 1 88 ? 9.406 -1.071 8.461 1 98.88 88 ASP A N 1
ATOM 687 C CA . ASP A 1 88 ? 10.68 -0.385 8.609 1 98.88 88 ASP A CA 1
ATOM 688 C C . ASP A 1 88 ? 11.648 -0.771 7.496 1 98.88 88 ASP A C 1
ATOM 690 O O . ASP A 1 88 ? 12.328 0.089 6.934 1 98.88 88 ASP A O 1
ATOM 694 N N . LEU A 1 89 ? 11.695 -2.039 7.219 1 98.94 89 LEU A N 1
ATOM 695 C CA . LEU A 1 89 ? 12.594 -2.496 6.168 1 98.94 89 LEU A CA 1
ATOM 696 C C . LEU A 1 89 ? 12.141 -1.986 4.805 1 98.94 89 LEU A C 1
ATOM 698 O O . LEU A 1 89 ? 12.969 -1.676 3.947 1 98.94 89 LEU A O 1
ATOM 702 N N . ALA A 1 90 ? 10.852 -1.942 4.559 1 98.94 90 ALA A N 1
ATOM 703 C CA . ALA A 1 90 ? 10.344 -1.381 3.311 1 98.94 90 ALA A CA 1
ATOM 704 C C . ALA A 1 90 ? 10.844 0.049 3.109 1 98.94 90 ALA A C 1
ATOM 706 O O . ALA A 1 90 ? 11.281 0.411 2.018 1 98.94 90 ALA A O 1
ATOM 707 N N . LYS A 1 91 ? 10.797 0.847 4.168 1 98.81 91 LYS A N 1
ATOM 708 C CA . LYS A 1 91 ? 11.32 2.209 4.102 1 98.81 91 LYS A CA 1
ATOM 709 C C . LYS A 1 91 ? 12.797 2.213 3.732 1 98.81 91 LYS A C 1
ATOM 711 O O . LYS A 1 91 ? 13.242 3.039 2.932 1 98.81 91 LYS A O 1
ATOM 716 N N . GLU A 1 92 ? 13.492 1.323 4.344 1 98.56 92 GLU A N 1
ATOM 717 C CA . GLU A 1 92 ? 14.93 1.233 4.066 1 98.56 92 GLU A CA 1
ATOM 718 C C . GLU A 1 92 ? 15.188 0.9 2.602 1 98.56 92 GLU A C 1
ATOM 720 O O . GLU A 1 92 ? 16.078 1.481 1.976 1 98.56 92 GLU A O 1
ATOM 725 N N . PHE A 1 93 ? 14.469 -0.045 2.051 1 98.88 93 PHE A N 1
ATOM 726 C CA . PHE A 1 93 ? 14.602 -0.394 0.643 1 98.88 93 PHE A CA 1
ATOM 727 C C . PHE A 1 93 ? 14.336 0.817 -0.244 1 98.88 93 PHE A C 1
ATOM 729 O O . PHE A 1 93 ? 15.031 1.024 -1.244 1 98.88 93 PHE A O 1
ATOM 736 N N . LEU A 1 94 ? 13.375 1.629 0.161 1 98.75 94 LEU A N 1
ATOM 737 C CA . LEU A 1 94 ? 12.961 2.779 -0.636 1 98.75 94 LEU A CA 1
ATOM 738 C C . LEU A 1 94 ? 14.016 3.881 -0.587 1 98.75 94 LEU A C 1
ATOM 740 O O . LEU A 1 94 ? 14.023 4.773 -1.437 1 98.75 94 LEU A O 1
ATOM 744 N N . ARG A 1 95 ? 14.852 3.826 0.361 1 97.69 95 ARG A N 1
ATOM 745 C CA . ARG A 1 95 ? 15.906 4.828 0.497 1 97.69 95 ARG A CA 1
ATOM 746 C C . ARG A 1 95 ? 17.094 4.484 -0.388 1 97.69 95 ARG A C 1
ATOM 748 O O . ARG A 1 95 ? 18.031 5.285 -0.524 1 97.69 95 ARG A O 1
ATOM 755 N N . ASN A 1 96 ? 17.094 3.318 -1.004 1 97.62 96 ASN A N 1
ATOM 756 C CA . ASN A 1 96 ? 17.969 3.027 -2.131 1 97.62 96 ASN A CA 1
ATOM 757 C C . ASN A 1 96 ? 17.375 3.525 -3.447 1 97.62 96 ASN A C 1
ATOM 759 O O . ASN A 1 96 ? 16.812 2.74 -4.215 1 97.62 96 ASN A O 1
ATOM 763 N N . PHE A 1 97 ? 17.625 4.699 -3.756 1 96.94 97 PHE A N 1
ATOM 764 C CA . PHE A 1 97 ? 16.891 5.445 -4.773 1 96.94 97 PHE A CA 1
ATOM 765 C C . PHE A 1 97 ? 17.109 4.836 -6.152 1 96.94 97 PHE A C 1
ATOM 767 O O . PHE A 1 97 ? 16.312 5.066 -7.074 1 96.94 97 PHE A O 1
ATOM 774 N N . LYS A 1 98 ? 18.109 4.051 -6.312 1 95.56 98 LYS A N 1
ATOM 775 C CA . LYS A 1 98 ? 18.438 3.455 -7.605 1 95.56 98 LYS A CA 1
ATOM 776 C C . LYS A 1 98 ? 17.484 2.311 -7.941 1 95.56 98 LYS A C 1
ATOM 778 O O . LYS A 1 98 ? 17.406 1.879 -9.094 1 95.56 98 LYS A O 1
ATOM 783 N N . THR A 1 99 ? 16.734 1.812 -7.023 1 97.38 99 THR A N 1
ATOM 784 C CA . THR A 1 99 ? 15.914 0.623 -7.23 1 97.38 99 THR A CA 1
ATOM 785 C C . THR A 1 99 ? 14.68 0.952 -8.07 1 97.38 99 THR A C 1
ATOM 787 O O . THR A 1 99 ? 14.133 0.081 -8.75 1 97.38 99 THR A O 1
ATOM 790 N N . GLY A 1 100 ? 14.18 2.186 -7.883 1 96.88 100 GLY A N 1
ATOM 791 C CA . GLY A 1 100 ? 12.938 2.559 -8.539 1 96.88 100 GLY A CA 1
ATOM 792 C C . GLY A 1 100 ? 11.711 1.919 -7.918 1 96.88 100 GLY A C 1
ATOM 793 O O . GLY A 1 100 ? 10.633 1.911 -8.516 1 96.88 100 GLY A O 1
ATOM 794 N N . LEU A 1 101 ? 11.867 1.477 -6.738 1 98 101 LEU A N 1
ATOM 795 C CA . LEU A 1 101 ? 10.781 0.8 -6.039 1 98 101 LEU A CA 1
ATOM 796 C C . LEU A 1 101 ? 9.672 1.785 -5.676 1 98 101 LEU A C 1
ATOM 798 O O . LEU A 1 101 ? 9.938 2.967 -5.445 1 98 101 LEU A O 1
ATOM 802 N N . ARG A 1 102 ? 8.516 1.251 -5.621 1 98.25 102 ARG A N 1
ATOM 803 C CA . ARG A 1 102 ? 7.375 1.946 -5.035 1 98.25 102 ARG A CA 1
ATOM 804 C C . ARG A 1 102 ? 6.969 1.307 -3.713 1 98.25 102 ARG A C 1
ATOM 806 O O . ARG A 1 102 ? 7.473 0.243 -3.348 1 98.25 102 ARG A O 1
ATOM 813 N N . ALA A 1 103 ? 6.117 1.993 -2.973 1 98.75 103 ALA A N 1
ATOM 814 C CA . ALA A 1 103 ? 5.73 1.587 -1.625 1 98.75 103 ALA A CA 1
ATOM 815 C C . ALA A 1 103 ? 5.184 0.162 -1.617 1 98.75 103 ALA A C 1
ATOM 817 O O . ALA A 1 103 ? 5.594 -0.662 -0.796 1 98.75 103 ALA A O 1
ATOM 818 N N . GLU A 1 104 ? 4.289 -0.124 -2.537 1 98.38 104 GLU A N 1
ATOM 819 C CA . GLU A 1 104 ? 3.619 -1.42 -2.572 1 98.38 104 GLU A CA 1
ATOM 820 C C . GLU A 1 104 ? 4.617 -2.553 -2.803 1 98.38 104 GLU A C 1
ATOM 822 O O . GLU A 1 104 ? 4.57 -3.576 -2.119 1 98.38 104 GLU A O 1
ATOM 827 N N . ASP A 1 105 ? 5.555 -2.365 -3.715 1 98.69 105 ASP A N 1
ATOM 828 C CA . ASP A 1 105 ? 6.562 -3.365 -4.047 1 98.69 105 ASP A CA 1
ATOM 829 C C . ASP A 1 105 ? 7.57 -3.527 -2.912 1 98.69 105 ASP A C 1
ATOM 831 O O . ASP A 1 105 ? 7.98 -4.645 -2.596 1 98.69 105 ASP A O 1
ATOM 835 N N . ALA A 1 106 ? 7.973 -2.418 -2.301 1 98.94 106 ALA A N 1
ATOM 836 C CA . ALA A 1 106 ? 8.938 -2.439 -1.203 1 98.94 106 ALA A CA 1
ATOM 837 C C . ALA A 1 106 ? 8.406 -3.252 -0.024 1 98.94 106 ALA A C 1
ATOM 839 O O . ALA A 1 106 ? 9.164 -3.98 0.625 1 98.94 106 ALA A O 1
ATOM 840 N N . LEU A 1 107 ? 7.129 -3.131 0.24 1 98.94 107 LEU A N 1
ATOM 841 C CA . LEU A 1 107 ? 6.551 -3.861 1.363 1 98.94 107 LEU A CA 1
ATOM 842 C C . LEU A 1 107 ? 6.562 -5.363 1.099 1 98.94 107 LEU A C 1
ATOM 844 O O . LEU A 1 107 ? 6.863 -6.152 1.996 1 98.94 107 LEU A O 1
ATOM 848 N N . HIS A 1 108 ? 6.242 -5.766 -0.135 1 98.94 108 HIS A N 1
ATOM 849 C CA . HIS A 1 108 ? 6.34 -7.18 -0.474 1 98.94 108 HIS A CA 1
ATOM 850 C C . HIS A 1 108 ? 7.75 -7.707 -0.236 1 98.94 108 HIS A C 1
ATOM 852 O O . HIS A 1 108 ? 7.93 -8.75 0.403 1 98.94 108 HIS A O 1
ATOM 858 N N . LEU A 1 109 ? 8.719 -7.008 -0.731 1 98.94 109 LEU A N 1
ATOM 859 C CA . LEU A 1 109 ? 10.102 -7.449 -0.605 1 98.94 109 LEU A CA 1
ATOM 860 C C . LEU A 1 109 ? 10.531 -7.504 0.859 1 98.94 109 LEU A C 1
ATOM 862 O O . LEU A 1 109 ? 11.219 -8.438 1.276 1 98.94 109 LEU A O 1
ATOM 866 N N . ALA A 1 110 ? 10.141 -6.516 1.621 1 98.94 110 ALA A N 1
ATOM 867 C CA . ALA A 1 110 ? 10.492 -6.441 3.035 1 98.94 110 ALA A CA 1
ATOM 868 C C . ALA A 1 110 ? 9.898 -7.613 3.811 1 98.94 110 ALA A C 1
ATOM 870 O O . ALA A 1 110 ? 10.586 -8.234 4.633 1 98.94 110 ALA A O 1
ATOM 871 N N . ILE A 1 111 ? 8.617 -7.906 3.555 1 98.94 111 ILE A N 1
ATOM 872 C CA . ILE A 1 111 ? 7.965 -9.039 4.199 1 98.94 111 ILE A CA 1
ATOM 873 C C . ILE A 1 111 ? 8.719 -10.32 3.887 1 98.94 111 ILE A C 1
ATOM 875 O O . ILE A 1 111 ? 9.07 -11.086 4.793 1 98.94 111 ILE A O 1
ATOM 879 N N . ALA A 1 112 ? 8.984 -10.531 2.611 1 98.88 112 ALA A N 1
ATOM 880 C CA . ALA A 1 112 ? 9.672 -11.75 2.197 1 98.88 112 ALA A CA 1
ATOM 881 C C . ALA A 1 112 ? 11.031 -11.859 2.877 1 98.88 112 ALA A C 1
ATOM 883 O O . ALA A 1 112 ? 11.391 -12.93 3.381 1 98.88 112 ALA A O 1
ATOM 884 N N . ARG A 1 113 ? 11.766 -10.805 2.91 1 98.81 113 ARG A N 1
ATOM 885 C CA . ARG A 1 113 ? 13.102 -10.812 3.502 1 98.81 113 ARG A CA 1
ATOM 886 C C . ARG A 1 113 ? 13.039 -11.094 5 1 98.81 113 ARG A C 1
ATOM 888 O O . ARG A 1 113 ? 13.742 -11.977 5.5 1 98.81 113 ARG A O 1
ATOM 895 N N . ASN A 1 114 ? 12.227 -10.359 5.738 1 98.88 114 ASN A N 1
ATOM 896 C CA . ASN A 1 114 ? 12.164 -10.477 7.191 1 98.88 114 ASN A CA 1
ATOM 897 C C . ASN A 1 114 ? 11.664 -11.852 7.625 1 98.88 114 ASN A C 1
ATOM 899 O O . ASN A 1 114 ? 12.039 -12.344 8.688 1 98.88 114 ASN A O 1
ATOM 903 N N . HIS A 1 115 ? 10.852 -12.43 6.809 1 98.5 115 HIS A N 1
ATOM 904 C CA . HIS A 1 115 ? 10.297 -13.734 7.16 1 98.5 115 HIS A CA 1
ATOM 905 C C . HIS A 1 115 ? 11.094 -14.859 6.512 1 98.5 115 HIS A C 1
ATOM 907 O O . HIS A 1 115 ? 10.609 -15.992 6.422 1 98.5 115 HIS A O 1
ATOM 913 N N . HIS A 1 116 ? 12.227 -14.539 5.941 1 97.88 116 HIS A N 1
ATOM 914 C CA . HIS A 1 116 ? 13.234 -15.484 5.477 1 97.88 116 HIS A CA 1
ATOM 915 C C . HIS A 1 116 ? 12.711 -16.328 4.324 1 97.88 116 HIS A C 1
ATOM 917 O O . HIS A 1 116 ? 12.891 -17.547 4.316 1 97.88 116 HIS A O 1
ATOM 923 N N . ALA A 1 117 ? 11.969 -15.641 3.494 1 98.62 117 ALA A N 1
ATOM 924 C CA . ALA A 1 117 ? 11.531 -16.359 2.297 1 98.62 117 ALA A CA 1
ATOM 925 C C . ALA A 1 117 ? 12.727 -16.906 1.526 1 98.62 117 ALA A C 1
ATOM 927 O O . ALA A 1 117 ? 13.719 -16.203 1.309 1 98.62 117 ALA A O 1
ATOM 928 N N . MET A 1 118 ? 12.617 -18.141 1.124 1 98.56 118 MET A N 1
ATOM 929 C CA . MET A 1 118 ? 13.648 -18.766 0.303 1 98.56 118 MET A CA 1
ATOM 930 C C . MET A 1 118 ? 13.648 -18.188 -1.107 1 98.56 118 MET A C 1
ATOM 932 O O . MET A 1 118 ? 14.711 -18.031 -1.714 1 98.56 118 MET A O 1
ATOM 936 N N . THR A 1 119 ? 12.516 -17.922 -1.612 1 98.81 119 THR A N 1
ATOM 937 C CA . THR A 1 119 ? 12.32 -17.359 -2.947 1 98.81 119 THR A CA 1
ATOM 938 C C . THR A 1 119 ? 11.148 -16.375 -2.959 1 98.81 119 THR A C 1
ATOM 940 O O . THR A 1 119 ? 10.18 -16.562 -2.221 1 98.81 119 THR A O 1
ATOM 943 N N . PHE A 1 120 ? 11.297 -15.336 -3.703 1 98.94 120 PHE A N 1
ATOM 944 C CA . PHE A 1 120 ? 10.273 -14.336 -3.975 1 98.94 120 PHE A CA 1
ATOM 945 C C . PHE A 1 120 ? 9.828 -14.398 -5.434 1 98.94 120 PHE A C 1
ATOM 947 O O . PHE A 1 120 ? 10.641 -14.188 -6.34 1 98.94 120 PHE A O 1
ATOM 954 N N . TYR A 1 121 ? 8.562 -14.633 -5.648 1 98.88 121 TYR A N 1
ATOM 955 C CA . TYR A 1 121 ? 8.047 -14.781 -7.004 1 98.88 121 TYR A CA 1
ATOM 956 C C . TYR A 1 121 ? 7.23 -13.555 -7.414 1 98.88 121 TYR A C 1
ATOM 958 O O . TYR A 1 121 ? 6.34 -13.125 -6.68 1 98.88 121 TYR A O 1
ATOM 966 N N . SER A 1 122 ? 7.504 -13.062 -8.578 1 98.75 122 SER A N 1
ATOM 967 C CA . SER A 1 122 ? 6.789 -11.938 -9.172 1 98.75 122 SER A CA 1
ATOM 968 C C . SER A 1 122 ? 6.809 -12.016 -10.695 1 98.75 122 SER A C 1
ATOM 970 O O . SER A 1 122 ? 7.699 -12.633 -11.281 1 98.75 122 SER A O 1
ATOM 972 N N . LEU A 1 123 ? 5.809 -11.406 -11.32 1 98.19 123 LEU A N 1
ATOM 973 C CA . LEU A 1 123 ? 5.805 -11.273 -12.773 1 98.19 123 LEU A CA 1
ATOM 974 C C . LEU A 1 123 ? 6.074 -9.828 -13.188 1 98.19 123 LEU A C 1
ATOM 976 O O . LEU A 1 123 ? 6.047 -9.508 -14.375 1 98.19 123 LEU A O 1
ATOM 980 N N . ASP A 1 124 ? 6.246 -8.969 -12.227 1 97.94 124 ASP A N 1
ATOM 981 C CA . ASP A 1 124 ? 6.57 -7.566 -12.484 1 97.94 124 ASP A CA 1
ATOM 982 C C . ASP A 1 124 ? 8.07 -7.387 -12.719 1 97.94 124 ASP A C 1
ATOM 984 O O . ASP A 1 124 ? 8.859 -7.434 -11.781 1 97.94 124 ASP A O 1
ATOM 988 N N . LYS A 1 125 ? 8.453 -7.059 -13.93 1 97.44 125 LYS A N 1
ATOM 989 C CA . LYS A 1 125 ? 9.852 -6.969 -14.328 1 97.44 125 LYS A CA 1
ATOM 990 C C . LYS A 1 125 ? 10.578 -5.883 -13.539 1 97.44 125 LYS A C 1
ATOM 992 O O . LYS A 1 125 ? 11.75 -6.043 -13.188 1 97.44 125 LYS A O 1
ATOM 997 N N . ALA A 1 126 ? 9.945 -4.773 -13.352 1 97.5 126 ALA A N 1
ATOM 998 C CA . ALA A 1 126 ? 10.562 -3.68 -12.602 1 97.5 126 ALA A CA 1
ATOM 999 C C . ALA A 1 126 ? 10.836 -4.094 -11.164 1 97.5 126 ALA A C 1
ATOM 1001 O O . ALA A 1 126 ? 11.883 -3.758 -10.602 1 97.5 126 ALA A O 1
ATOM 1002 N N . LEU A 1 127 ? 9.891 -4.828 -10.547 1 98.62 127 LEU A N 1
ATOM 1003 C CA . LEU A 1 127 ? 10.078 -5.324 -9.188 1 98.62 127 LEU A CA 1
ATOM 1004 C C . LEU A 1 127 ? 11.211 -6.344 -9.133 1 98.62 127 LEU A C 1
ATOM 1006 O O . LEU A 1 127 ? 12.023 -6.328 -8.203 1 98.62 127 LEU A O 1
ATOM 1010 N N . LEU A 1 128 ? 11.258 -7.227 -10.078 1 98.56 128 LEU A N 1
ATOM 1011 C CA . LEU A 1 128 ? 12.328 -8.219 -10.141 1 98.56 128 LEU A CA 1
ATOM 1012 C C . LEU A 1 128 ? 13.695 -7.543 -10.258 1 98.56 128 LEU A C 1
ATOM 1014 O O . LEU A 1 128 ? 14.641 -7.934 -9.578 1 98.56 128 LEU A O 1
ATOM 1018 N N . LYS A 1 129 ? 13.781 -6.562 -11.125 1 98.12 129 LYS A N 1
ATOM 1019 C CA . LYS A 1 129 ? 15.031 -5.82 -11.289 1 98.12 129 LYS A CA 1
ATOM 1020 C C . LYS A 1 129 ? 15.453 -5.172 -9.977 1 98.12 129 LYS A C 1
ATOM 1022 O O . LYS A 1 129 ? 16.625 -5.23 -9.602 1 98.12 129 LYS A O 1
ATOM 1027 N N . ALA A 1 130 ? 14.555 -4.547 -9.305 1 98.56 130 ALA A N 1
ATOM 1028 C CA . ALA A 1 130 ? 14.836 -3.908 -8.023 1 98.56 130 ALA A CA 1
ATOM 1029 C C . ALA A 1 130 ? 15.273 -4.934 -6.98 1 98.56 130 ALA A C 1
ATOM 1031 O O . ALA A 1 130 ? 16.203 -4.691 -6.219 1 98.56 130 ALA A O 1
ATOM 1032 N N . GLY A 1 131 ? 14.508 -6.035 -6.863 1 98.75 131 GLY A N 1
ATOM 1033 C CA . GLY A 1 131 ? 14.867 -7.09 -5.934 1 98.75 131 GLY A CA 1
ATOM 1034 C C . GLY A 1 131 ? 16.266 -7.633 -6.16 1 98.75 131 GLY A C 1
ATOM 1035 O O . GLY A 1 131 ? 17.016 -7.855 -5.203 1 98.75 131 GLY A O 1
ATOM 1036 N N . LEU A 1 132 ? 16.625 -7.863 -7.445 1 98.38 132 LEU A N 1
ATOM 1037 C CA . LEU A 1 132 ? 17.969 -8.328 -7.785 1 98.38 132 LEU A CA 1
ATOM 1038 C C . LEU A 1 132 ? 19.016 -7.309 -7.359 1 98.38 132 LEU A C 1
ATOM 1040 O O . LEU A 1 132 ? 20.062 -7.68 -6.816 1 98.38 132 LEU A O 1
ATOM 1044 N N . PHE A 1 133 ? 18.734 -6.07 -7.645 1 98 133 PHE A N 1
ATOM 1045 C CA . PHE A 1 133 ? 19.641 -5 -7.238 1 98 133 PHE A CA 1
ATOM 1046 C C . PHE A 1 133 ? 19.875 -5.035 -5.734 1 98 133 PHE A C 1
ATOM 1048 O O . PHE A 1 133 ? 20.984 -4.762 -5.27 1 98 133 PHE A O 1
ATOM 1055 N N . LEU A 1 134 ? 18.875 -5.387 -4.953 1 98.25 134 LEU A N 1
ATOM 1056 C CA . LEU A 1 134 ? 18.969 -5.426 -3.498 1 98.25 134 LEU A CA 1
ATOM 1057 C C . LEU A 1 134 ? 19.562 -6.746 -3.021 1 98.25 134 LEU A C 1
ATOM 1059 O O . LEU A 1 134 ? 19.672 -6.977 -1.817 1 98.25 134 LEU A O 1
ATOM 1063 N N . GLY A 1 135 ? 19.875 -7.633 -3.918 1 98.19 135 GLY A N 1
ATOM 1064 C CA . GLY A 1 135 ? 20.484 -8.906 -3.572 1 98.19 135 GLY A CA 1
ATOM 1065 C C . GLY A 1 135 ? 19.484 -9.906 -3.018 1 98.19 135 GLY A C 1
ATOM 1066 O O . GLY A 1 135 ? 19.844 -10.773 -2.217 1 98.19 135 GLY A O 1
ATOM 1067 N N . LEU A 1 136 ? 18.281 -9.773 -3.34 1 98.75 136 LEU A N 1
ATOM 1068 C CA . LEU A 1 136 ? 17.234 -10.656 -2.828 1 98.75 136 LEU A CA 1
ATOM 1069 C C . LEU A 1 136 ? 16.969 -11.797 -3.799 1 98.75 136 LEU A C 1
ATOM 1071 O O . LEU A 1 136 ? 17.234 -11.68 -4.996 1 98.75 136 LEU A O 1
ATOM 1075 N N . PRO A 1 137 ? 16.469 -12.898 -3.303 1 98.75 137 PRO A N 1
ATOM 1076 C CA . PRO A 1 137 ? 16.219 -14.078 -4.133 1 98.75 137 PRO A CA 1
ATOM 1077 C C . PRO A 1 137 ? 14.898 -13.992 -4.895 1 98.75 137 PRO A C 1
ATOM 1079 O O . PRO A 1 137 ? 13.984 -14.781 -4.648 1 98.75 137 PRO A O 1
ATOM 1082 N N . VAL A 1 138 ? 14.82 -13.148 -5.879 1 98.88 138 VAL A N 1
ATOM 1083 C CA . VAL A 1 138 ? 13.586 -12.914 -6.625 1 98.88 138 VAL A CA 1
ATOM 1084 C C . VAL A 1 138 ? 13.656 -13.625 -7.973 1 98.88 138 VAL A C 1
ATOM 1086 O O . VAL A 1 138 ? 14.727 -13.758 -8.555 1 98.88 138 VAL A O 1
ATOM 1089 N N . THR A 1 139 ? 12.531 -14.078 -8.461 1 98.75 139 THR A N 1
ATOM 1090 C CA . THR A 1 139 ? 12.445 -14.727 -9.766 1 98.75 139 THR A CA 1
ATOM 1091 C C . THR A 1 139 ? 11.008 -14.742 -10.273 1 98.75 139 THR A C 1
ATOM 1093 O O . THR A 1 139 ? 10.062 -14.641 -9.484 1 98.75 139 THR A O 1
ATOM 1096 N N . ALA A 1 140 ? 10.859 -14.828 -11.555 1 98.31 140 ALA A N 1
ATOM 1097 C CA . ALA A 1 140 ? 9.531 -15.008 -12.133 1 98.31 140 ALA A CA 1
ATOM 1098 C C . ALA A 1 140 ? 9.109 -16.469 -12.102 1 98.31 140 ALA A C 1
ATOM 1100 O O . ALA A 1 140 ? 7.926 -16.797 -12.25 1 98.31 140 ALA A O 1
ATOM 1101 N N . GLY A 1 141 ? 10.078 -17.328 -11.883 1 97.12 141 GLY A N 1
ATOM 1102 C CA . GLY A 1 141 ? 9.805 -18.766 -11.867 1 97.12 141 GLY A CA 1
ATOM 1103 C C . GLY A 1 141 ? 9.547 -19.328 -13.25 1 97.12 141 GLY A C 1
ATOM 1104 O O . GLY A 1 141 ? 9.672 -20.547 -13.453 1 97.12 141 GLY A O 1
ATOM 1105 N N . VAL A 1 142 ? 9.086 -18.469 -14.25 1 95.69 142 VAL A N 1
ATOM 1106 C CA . VAL A 1 142 ? 8.805 -18.844 -15.633 1 95.69 142 VAL A CA 1
ATOM 1107 C C . VAL A 1 142 ? 9.43 -17.812 -16.578 1 95.69 142 VAL A C 1
ATOM 1109 O O . VAL A 1 142 ? 9.828 -16.734 -16.141 1 95.69 142 VAL A O 1
ATOM 1112 N N . SER A 1 143 ? 9.539 -18.25 -17.859 1 91.25 143 SER A N 1
ATOM 1113 C CA . SER A 1 143 ? 10 -17.281 -18.844 1 91.25 143 SER A CA 1
ATOM 1114 C C . SER A 1 143 ? 8.953 -16.219 -19.109 1 91.25 143 SER A C 1
ATOM 1116 O O . SER A 1 143 ? 7.789 -16.531 -19.375 1 91.25 143 SER A O 1
ATOM 1118 N N . LEU A 1 144 ? 9.328 -14.93 -18.969 1 85.69 144 LEU A N 1
ATOM 1119 C CA . LEU A 1 144 ? 8.406 -13.828 -19.219 1 85.69 144 LEU A CA 1
ATOM 1120 C C . LEU A 1 144 ? 8.445 -13.398 -20.672 1 85.69 144 LEU A C 1
ATOM 1122 O O . LEU A 1 144 ? 9.508 -13.414 -21.312 1 85.69 144 LEU A O 1
ATOM 1126 N N . PRO A 1 145 ? 7.203 -13.211 -21.266 1 75.06 145 PRO A N 1
ATOM 1127 C CA . PRO A 1 145 ? 7.168 -12.789 -22.672 1 75.06 145 PRO A CA 1
ATOM 1128 C C . PRO A 1 145 ? 7.977 -11.523 -22.922 1 75.06 145 PRO A C 1
ATOM 1130 O O . PRO A 1 145 ? 8.109 -10.68 -22.031 1 75.06 145 PRO A O 1
ATOM 1133 N N . GLU A 1 146 ? 8.773 -11.508 -23.984 1 67.94 146 GLU A N 1
ATOM 1134 C CA . GLU A 1 146 ? 9.422 -10.273 -24.406 1 67.94 146 GLU A CA 1
ATOM 1135 C C . GLU A 1 146 ? 8.43 -9.328 -25.078 1 67.94 146 GLU A C 1
ATOM 1137 O O . GLU A 1 146 ? 7.637 -9.742 -25.922 1 67.94 146 GLU A O 1
ATOM 1142 N N . TYR A 1 147 ? 7.645 -8.555 -24.297 1 54.66 147 TYR A N 1
ATOM 1143 C CA . TYR A 1 147 ? 6.781 -7.664 -25.078 1 54.66 147 TYR A CA 1
ATOM 1144 C C . TYR A 1 147 ? 7.574 -6.93 -26.141 1 54.66 147 TYR A C 1
ATOM 1146 O O . TYR A 1 147 ? 8.703 -6.488 -25.906 1 54.66 147 TYR A O 1
ATOM 1154 N N . GLY A 1 148 ? 7.395 -7.316 -27.469 1 39.53 148 GLY A N 1
ATOM 1155 C CA . GLY A 1 148 ? 8.109 -6.859 -28.641 1 39.53 148 GLY A CA 1
ATOM 1156 C C . GLY A 1 148 ? 8.531 -5.402 -28.562 1 39.53 148 GLY A C 1
ATOM 1157 O O . GLY A 1 148 ? 7.781 -4.562 -28.062 1 39.53 148 GLY A O 1
ATOM 1158 N N . GLN A 1 149 ? 9.898 -5.031 -28.859 1 29.39 149 GLN A N 1
ATOM 1159 C CA . GLN A 1 149 ? 10.391 -3.748 -29.359 1 29.39 149 GLN A CA 1
ATOM 1160 C C . GLN A 1 149 ? 9.461 -3.172 -30.422 1 29.39 149 GLN A C 1
ATOM 1162 O O . GLN A 1 149 ? 8.961 -3.902 -31.281 1 29.39 149 GLN A O 1
ATOM 1167 N N . MET B 1 1 ? -9.125 10.055 18.016 1 96.69 1 MET B N 1
ATOM 1168 C CA . MET B 1 1 ? -7.859 10.289 17.328 1 96.69 1 MET B CA 1
ATOM 1169 C C . MET B 1 1 ? -8.086 10.938 15.969 1 96.69 1 MET B C 1
ATOM 1171 O O . MET B 1 1 ? -9.164 10.812 15.391 1 96.69 1 MET B O 1
ATOM 1175 N N . LEU B 1 2 ? -7.191 11.773 15.539 1 98.81 2 LEU B N 1
ATOM 1176 C CA . LEU B 1 2 ? -7.137 12.375 14.211 1 98.81 2 LEU B CA 1
ATOM 1177 C C . LEU B 1 2 ? -6.145 11.633 13.32 1 98.81 2 LEU B C 1
ATOM 1179 O O . LEU B 1 2 ? -4.969 11.492 13.672 1 98.81 2 LEU B O 1
ATOM 1183 N N . TYR B 1 3 ? -6.648 11.109 12.242 1 98.94 3 TYR B N 1
ATOM 1184 C CA . TYR B 1 3 ? -5.793 10.32 11.359 1 98.94 3 TYR B CA 1
ATOM 1185 C C . TYR B 1 3 ? -5.418 11.117 10.117 1 98.94 3 TYR B C 1
ATOM 1187 O O . TYR B 1 3 ? -6.266 11.766 9.508 1 98.94 3 TYR B O 1
ATOM 1195 N N . PHE B 1 4 ? -4.141 11.062 9.719 1 98.88 4 PHE B N 1
ATOM 1196 C CA . PHE B 1 4 ? -3.627 11.766 8.547 1 98.88 4 PHE B CA 1
ATOM 1197 C C . PHE B 1 4 ? -3.051 10.789 7.539 1 98.88 4 PHE B C 1
ATOM 1199 O O . PHE B 1 4 ? -2.223 9.938 7.887 1 98.88 4 PHE B O 1
ATOM 1206 N N . ASP B 1 5 ? -3.498 10.852 6.289 1 98.75 5 ASP B N 1
ATOM 1207 C CA . ASP B 1 5 ? -2.789 10.086 5.27 1 98.75 5 ASP B CA 1
ATOM 1208 C C . ASP B 1 5 ? -1.537 10.828 4.801 1 98.75 5 ASP B C 1
ATOM 1210 O O . ASP B 1 5 ? -1.217 11.906 5.312 1 98.75 5 ASP B O 1
ATOM 1214 N N . THR B 1 6 ? -0.838 10.281 3.84 1 98.69 6 THR B N 1
ATOM 1215 C CA . THR B 1 6 ? 0.487 10.742 3.443 1 98.69 6 THR B CA 1
ATOM 1216 C C . THR B 1 6 ? 0.404 12.117 2.777 1 98.69 6 THR B C 1
ATOM 1218 O O . THR B 1 6 ? 1.251 12.977 3.016 1 98.69 6 THR B O 1
ATOM 1221 N N . SER B 1 7 ? -0.606 12.312 1.968 1 98 7 SER B N 1
ATOM 1222 C CA . SER B 1 7 ? -0.711 13.555 1.202 1 98 7 SER B CA 1
ATOM 1223 C C . SER B 1 7 ? -0.759 14.773 2.121 1 98 7 SER B C 1
ATOM 1225 O O . SER B 1 7 ? -0.27 15.844 1.764 1 98 7 SER B O 1
ATOM 1227 N N . PHE B 1 8 ? -1.327 14.617 3.301 1 98.25 8 PHE B N 1
ATOM 1228 C CA . PHE B 1 8 ? -1.515 15.742 4.215 1 98.25 8 PHE B CA 1
ATOM 1229 C C . PHE B 1 8 ? -0.192 16.141 4.859 1 98.25 8 PHE B C 1
ATOM 1231 O O . PHE B 1 8 ? -0.038 17.281 5.316 1 98.25 8 PHE B O 1
ATOM 1238 N N . LEU B 1 9 ? 0.705 15.25 4.906 1 98.06 9 LEU B N 1
ATOM 1239 C CA . LEU B 1 9 ? 1.956 15.492 5.617 1 98.06 9 LEU B CA 1
ATOM 1240 C C . LEU B 1 9 ? 3.02 16.047 4.676 1 98.06 9 LEU B C 1
ATOM 1242 O O . LEU B 1 9 ? 3.99 16.656 5.125 1 98.06 9 LEU B O 1
ATOM 1246 N N . VAL B 1 10 ? 2.869 15.891 3.375 1 98.19 10 VAL B N 1
ATOM 1247 C CA . VAL B 1 10 ? 3.873 16.234 2.375 1 98.19 10 VAL B CA 1
ATOM 1248 C C . VAL B 1 10 ? 4.184 17.734 2.445 1 98.19 10 VAL B C 1
ATOM 1250 O O . VAL B 1 10 ? 5.344 18.125 2.564 1 98.19 10 VAL B O 1
ATOM 1253 N N . PRO B 1 11 ? 3.193 18.641 2.506 1 97.62 11 PRO B N 1
ATOM 1254 C CA . PRO B 1 11 ? 3.502 20.062 2.504 1 97.62 11 PRO B CA 1
ATOM 1255 C C . PRO B 1 11 ? 4.168 20.531 3.799 1 97.62 11 PRO B C 1
ATOM 1257 O O . PRO B 1 11 ? 4.68 21.656 3.867 1 97.62 11 PRO B O 1
ATOM 1260 N N . LEU B 1 12 ? 4.105 19.75 4.879 1 97.62 12 LEU B N 1
ATOM 1261 C CA . LEU B 1 12 ? 4.785 20.109 6.121 1 97.62 12 LEU B CA 1
ATOM 1262 C C . LEU B 1 12 ? 6.297 20.016 5.957 1 97.62 12 LEU B C 1
ATOM 1264 O O . LEU B 1 12 ? 7.051 20.609 6.734 1 97.62 12 LEU B O 1
ATOM 1268 N N . LEU B 1 13 ? 6.762 19.219 4.898 1 97.81 13 LEU B N 1
ATOM 1269 C CA . LEU B 1 13 ? 8.188 18.938 4.77 1 97.81 13 LEU B CA 1
ATOM 1270 C C . LEU B 1 13 ? 8.719 19.406 3.422 1 97.81 13 LEU B C 1
ATOM 1272 O O . LEU B 1 13 ? 9.906 19.703 3.285 1 97.81 13 LEU B O 1
ATOM 1276 N N . LEU B 1 14 ? 7.867 19.438 2.414 1 96.88 14 LEU B N 1
ATOM 1277 C CA . LEU B 1 14 ? 8.195 19.922 1.075 1 96.88 14 LEU B CA 1
ATOM 1278 C C . LEU B 1 14 ? 7.402 21.172 0.736 1 96.88 14 LEU B C 1
ATOM 1280 O O . LEU B 1 14 ? 6.176 21.125 0.615 1 96.88 14 LEU B O 1
ATOM 1284 N N . PRO B 1 15 ? 8.094 22.234 0.51 1 94 15 PRO B N 1
ATOM 1285 C CA . PRO B 1 15 ? 7.395 23.5 0.257 1 94 15 PRO B CA 1
ATOM 1286 C C . PRO B 1 15 ? 6.441 23.422 -0.934 1 94 15 PRO B C 1
ATOM 1288 O O . PRO B 1 15 ? 6.84 22.984 -2.02 1 94 15 PRO B O 1
ATOM 1291 N N . GLU B 1 16 ? 5.262 23.719 -0.683 1 94.44 16 GLU B N 1
ATOM 1292 C CA . GLU B 1 16 ? 4.164 23.875 -1.635 1 94.44 16 GLU B CA 1
ATOM 1293 C C . GLU B 1 16 ? 3.35 25.125 -1.345 1 94.44 16 GLU B C 1
ATOM 1295 O O . GLU B 1 16 ? 3.455 25.703 -0.261 1 94.44 16 GLU B O 1
ATOM 1300 N N . PRO B 1 17 ? 2.619 25.625 -2.326 1 93.81 17 PRO B N 1
ATOM 1301 C CA . PRO B 1 17 ? 1.826 26.844 -2.1 1 93.81 17 PRO B CA 1
ATOM 1302 C C . PRO B 1 17 ? 0.923 26.734 -0.873 1 93.81 17 PRO B C 1
ATOM 1304 O O . PRO B 1 17 ? 0.66 27.734 -0.207 1 93.81 17 PRO B O 1
ATOM 1307 N N . ILE B 1 18 ? 0.565 25.547 -0.486 1 95.56 18 ILE B N 1
ATOM 1308 C CA . ILE B 1 18 ? -0.419 25.359 0.574 1 95.56 18 ILE B CA 1
ATOM 1309 C C . ILE B 1 18 ? 0.293 25.094 1.899 1 95.56 18 ILE B C 1
ATOM 1311 O O . ILE B 1 18 ? -0.353 24.953 2.939 1 95.56 18 ILE B O 1
ATOM 1315 N N . SER B 1 19 ? 1.568 25.078 1.927 1 97.06 19 SER B N 1
ATOM 1316 C CA . SER B 1 19 ? 2.35 24.641 3.076 1 97.06 19 SER B CA 1
ATOM 1317 C C . SER B 1 19 ? 2.043 25.484 4.309 1 97.06 19 SER B C 1
ATOM 1319 O O . SER B 1 19 ? 1.821 24.953 5.395 1 97.06 19 SER B O 1
ATOM 1321 N N . ASP B 1 20 ? 1.945 26.797 4.133 1 96.25 20 ASP B N 1
ATOM 1322 C CA . ASP B 1 20 ? 1.699 27.688 5.27 1 96.25 20 ASP B CA 1
ATOM 1323 C C . ASP B 1 20 ? 0.325 27.422 5.883 1 96.25 20 ASP B C 1
ATOM 1325 O O . ASP B 1 20 ? 0.185 27.359 7.105 1 96.25 20 ASP B O 1
ATOM 1329 N N . LYS B 1 21 ? -0.604 27.234 5.059 1 96.56 21 LYS B N 1
ATOM 1330 C CA . LYS B 1 21 ? -1.967 26.969 5.508 1 96.56 21 LYS B CA 1
ATOM 1331 C C . LYS B 1 21 ? -2.039 25.641 6.262 1 96.56 21 LYS B C 1
ATOM 1333 O O . LYS B 1 21 ? -2.711 25.547 7.289 1 96.56 21 LYS B O 1
ATOM 1338 N N . ILE B 1 22 ? -1.351 24.625 5.797 1 97.62 22 ILE B N 1
ATOM 1339 C CA . ILE B 1 22 ? -1.343 23.297 6.406 1 97.62 22 ILE B CA 1
ATOM 1340 C C . ILE B 1 22 ? -0.63 23.359 7.758 1 97.62 22 ILE B C 1
ATOM 1342 O O . ILE B 1 22 ? -1.103 22.797 8.742 1 97.62 22 ILE B O 1
ATOM 1346 N N . THR B 1 23 ? 0.471 24.047 7.781 1 97.19 23 THR B N 1
ATOM 1347 C CA . THR B 1 23 ? 1.242 24.172 9.008 1 97.19 23 THR B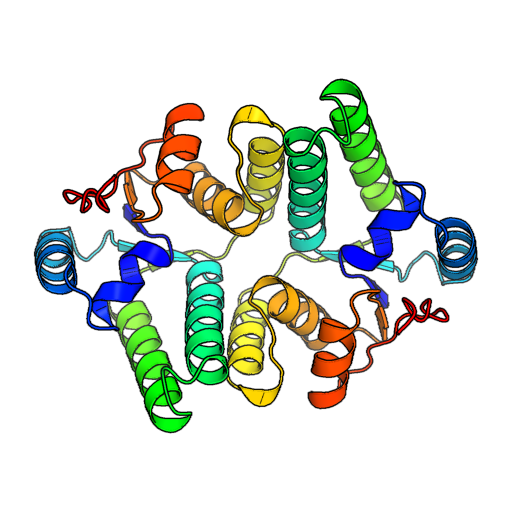 CA 1
ATOM 1348 C C . THR B 1 23 ? 0.419 24.875 10.094 1 97.19 23 THR B C 1
ATOM 1350 O O . THR B 1 23 ? 0.368 24.406 11.234 1 97.19 23 THR B O 1
ATOM 1353 N N . GLU B 1 24 ? -0.233 25.922 9.703 1 97 24 GLU B N 1
ATOM 1354 C CA . GLU B 1 24 ? -1.076 26.656 10.641 1 97 24 GLU B CA 1
ATOM 1355 C C . GLU B 1 24 ? -2.234 25.797 11.133 1 97 24 GLU B C 1
ATOM 1357 O O . GLU B 1 24 ? -2.562 25.812 12.32 1 97 24 GLU B O 1
ATOM 1362 N N . PHE B 1 25 ? -2.857 25.109 10.242 1 98.06 25 PHE B N 1
ATOM 1363 C CA . PHE B 1 25 ? -3.98 24.234 10.57 1 98.06 25 PHE B CA 1
ATOM 1364 C C . PHE B 1 25 ? -3.568 23.188 11.594 1 98.06 25 PHE B C 1
ATOM 1366 O O . PHE B 1 25 ? -4.238 23 12.609 1 98.06 25 PHE B O 1
ATOM 1373 N N . VAL B 1 26 ? -2.441 22.484 11.367 1 97.69 26 VAL B N 1
ATOM 1374 C CA . VAL B 1 26 ? -1.973 21.391 12.219 1 97.69 26 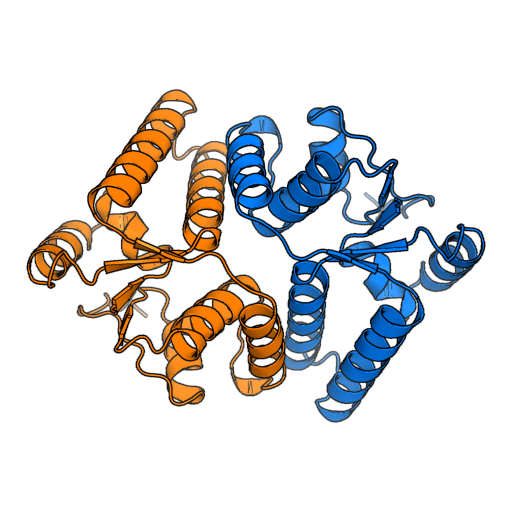VAL B CA 1
ATOM 1375 C C . VAL B 1 26 ? -1.609 21.938 13.602 1 97.69 26 VAL B C 1
ATOM 1377 O O . VAL B 1 26 ? -1.836 21.266 14.609 1 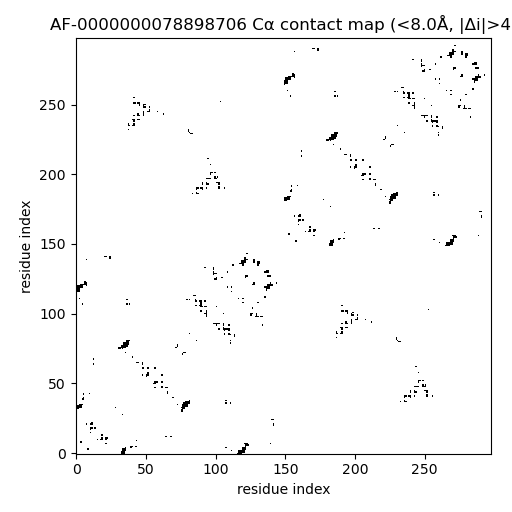97.69 26 VAL B O 1
ATOM 1380 N N . ARG B 1 27 ? -1.037 23.109 13.609 1 96.12 27 ARG B N 1
ATOM 1381 C CA . ARG B 1 27 ? -0.662 23.75 14.875 1 96.12 27 ARG B CA 1
ATOM 1382 C C . ARG B 1 27 ? -1.879 23.938 15.773 1 96.12 27 ARG B C 1
ATOM 1384 O O . ARG B 1 27 ? -1.757 23.969 17 1 96.12 27 ARG B O 1
ATOM 1391 N N . GLY B 1 28 ? -3.012 24.047 15.148 1 97.25 28 GLY B N 1
ATOM 1392 C CA . GLY B 1 28 ? -4.238 24.281 15.891 1 97.25 28 GLY B CA 1
ATOM 1393 C C . GLY B 1 28 ? -4.883 23.016 16.406 1 97.25 28 GLY B C 1
ATOM 1394 O O . GLY B 1 28 ? -5.832 23.062 17.188 1 97.25 28 GLY B O 1
ATOM 1395 N N . LEU B 1 29 ? -4.41 21.891 16.047 1 97.75 29 LEU B N 1
ATOM 1396 C CA . LEU B 1 29 ? -4.988 20.609 16.438 1 97.75 29 LEU B CA 1
ATOM 1397 C C . LEU B 1 29 ? -4.402 20.141 17.766 1 97.75 29 LEU B C 1
ATOM 1399 O O . LEU B 1 29 ? -3.289 20.516 18.125 1 97.75 29 LEU B O 1
ATOM 1403 N N . PRO B 1 30 ? -5.168 19.375 18.516 1 97.44 30 PRO B N 1
ATOM 1404 C CA . PRO B 1 30 ? -4.609 18.812 19.75 1 97.44 30 PRO B CA 1
ATOM 1405 C C . PRO B 1 30 ? -3.426 17.875 19.469 1 97.44 30 PRO B C 1
ATOM 1407 O O . PRO B 1 30 ? -3.59 16.844 18.828 1 97.44 30 PRO B O 1
ATOM 1410 N N . ALA B 1 31 ? -2.297 18.141 20.062 1 95.56 31 ALA B N 1
ATOM 1411 C CA . ALA B 1 31 ? -1.025 17.484 19.75 1 95.56 31 ALA B CA 1
ATOM 1412 C C . ALA B 1 31 ? -1.06 16.016 20.125 1 95.56 31 ALA B C 1
ATOM 1414 O O . ALA B 1 31 ? -0.387 15.188 19.5 1 95.56 31 ALA B O 1
ATOM 1415 N N . ASP B 1 32 ? -1.857 15.656 21.078 1 96.75 32 ASP B N 1
ATOM 1416 C CA . ASP B 1 32 ? -1.85 14.289 21.594 1 96.75 32 ASP B CA 1
ATOM 1417 C C . ASP B 1 32 ? -2.826 13.406 20.828 1 96.75 32 ASP B C 1
ATOM 1419 O O . ASP B 1 32 ? -2.973 12.219 21.125 1 96.75 32 ASP B O 1
ATOM 1423 N N . GLN B 1 33 ? -3.352 13.945 19.734 1 98.06 33 GLN B N 1
ATOM 1424 C CA . GLN B 1 33 ? -4.379 13.188 19.031 1 98.06 33 GLN B CA 1
ATOM 1425 C C . GLN B 1 33 ? -3.949 12.891 17.594 1 98.06 33 GLN B C 1
ATOM 1427 O O . GLN B 1 33 ? -4.676 12.234 16.844 1 98.06 33 GLN B O 1
ATOM 1432 N N . LEU B 1 34 ? -2.816 13.367 17.188 1 98.75 34 LEU B N 1
ATOM 1433 C CA . LEU B 1 34 ? -2.352 13.195 15.812 1 98.75 34 LEU B CA 1
ATOM 1434 C C . LEU B 1 34 ? -1.874 11.773 15.57 1 98.75 34 LEU B C 1
ATOM 1436 O O . LEU B 1 34 ? -1.087 11.234 16.359 1 98.75 34 LEU B O 1
ATOM 1440 N N . THR B 1 35 ? -2.404 11.141 14.516 1 98.88 35 THR B N 1
ATOM 1441 C CA . THR B 1 35 ? -2.104 9.734 14.281 1 98.88 35 THR B CA 1
ATOM 1442 C C . THR B 1 35 ? -1.803 9.477 12.812 1 98.88 35 THR B C 1
ATOM 1444 O O . THR B 1 35 ? -2.465 10.031 11.93 1 98.88 35 THR B O 1
ATOM 1447 N N . VAL B 1 36 ? -0.779 8.773 12.57 1 98.88 36 VAL B N 1
ATOM 1448 C CA . VAL B 1 36 ? -0.487 8.188 11.266 1 98.88 36 VAL B CA 1
ATOM 1449 C C . VAL B 1 36 ? -0.323 6.68 11.406 1 98.88 36 VAL B C 1
ATOM 1451 O O . VAL B 1 36 ? -0.613 6.109 12.461 1 98.88 36 VAL B O 1
ATOM 1454 N N . SER B 1 37 ? 0.014 6.031 10.344 1 98.94 37 SER B N 1
ATOM 1455 C CA . SER B 1 37 ? 0.285 4.598 10.406 1 98.94 37 SER B CA 1
ATOM 1456 C C . SER B 1 37 ? 1.682 4.277 9.883 1 98.94 37 SER B C 1
ATOM 1458 O O . SER B 1 37 ? 2.346 5.141 9.305 1 98.94 37 SER B O 1
ATOM 1460 N N . HIS B 1 38 ? 2.102 3.033 10.133 1 98.94 38 HIS B N 1
ATOM 1461 C CA . HIS B 1 38 ? 3.338 2.551 9.523 1 98.94 38 HIS B CA 1
ATOM 1462 C C . HIS B 1 38 ? 3.279 2.637 8.008 1 98.94 38 HIS B C 1
ATOM 1464 O O . HIS B 1 38 ? 4.297 2.875 7.352 1 98.94 38 HIS B O 1
ATOM 1470 N N . TRP B 1 39 ? 2.121 2.518 7.43 1 98.88 39 TRP B N 1
ATOM 1471 C CA . TRP B 1 39 ? 1.935 2.613 5.984 1 98.88 39 TRP B CA 1
ATOM 1472 C C . TRP B 1 39 ? 2.213 4.031 5.496 1 98.88 39 TRP B C 1
ATOM 1474 O O . TRP B 1 39 ? 2.791 4.219 4.422 1 98.88 39 TRP B O 1
ATOM 1484 N N . THR B 1 40 ? 1.807 5.051 6.262 1 98.88 40 THR B N 1
ATOM 1485 C CA . THR B 1 40 ? 2.1 6.441 5.938 1 98.88 40 THR B CA 1
ATOM 1486 C C . THR B 1 40 ? 3.6 6.652 5.754 1 98.88 40 THR B C 1
ATOM 1488 O O . THR B 1 40 ? 4.027 7.332 4.82 1 98.88 40 THR B O 1
ATOM 1491 N N . ARG B 1 41 ? 4.34 6.004 6.629 1 98.81 41 ARG B N 1
ATOM 1492 C CA . ARG B 1 41 ? 5.789 6.168 6.613 1 98.81 41 ARG B CA 1
ATOM 1493 C C . ARG B 1 41 ? 6.395 5.551 5.355 1 98.81 41 ARG B C 1
ATOM 1495 O O . ARG B 1 41 ? 7.285 6.137 4.738 1 98.81 41 ARG B O 1
ATOM 1502 N N . VAL B 1 42 ? 5.938 4.422 4.98 1 98.94 42 VAL B N 1
ATOM 1503 C CA . VAL B 1 42 ? 6.406 3.764 3.764 1 98.94 42 VAL B CA 1
ATOM 1504 C C . VAL B 1 42 ? 6.035 4.605 2.545 1 98.94 42 VAL B C 1
ATOM 1506 O O . VAL B 1 42 ? 6.863 4.82 1.655 1 98.94 42 VAL B O 1
ATOM 1509 N N . GLU B 1 43 ? 4.812 5.082 2.521 1 98.88 43 GLU B N 1
ATOM 1510 C CA . GLU B 1 43 ? 4.359 5.898 1.401 1 98.88 43 GLU B CA 1
ATOM 1511 C C . GLU B 1 43 ? 5.195 7.168 1.267 1 98.88 43 GLU B C 1
ATOM 1513 O O . GLU B 1 43 ? 5.504 7.598 0.153 1 98.88 43 GLU B O 1
ATOM 1518 N N . PHE B 1 44 ? 5.484 7.797 2.342 1 98.88 44 PHE B N 1
ATOM 1519 C CA . PHE B 1 44 ? 6.281 9.016 2.283 1 98.88 44 PHE B CA 1
ATOM 1520 C C . PHE B 1 44 ? 7.664 8.734 1.71 1 98.88 44 PHE B C 1
ATOM 1522 O O . PHE B 1 44 ? 8.156 9.477 0.861 1 98.88 44 PHE B O 1
ATOM 1529 N N . SER B 1 45 ? 8.305 7.633 2.191 1 98.81 45 SER B N 1
ATOM 1530 C CA . SER B 1 45 ? 9.602 7.25 1.644 1 98.81 45 SER B CA 1
ATOM 1531 C C . SER B 1 45 ? 9.516 7.008 0.14 1 98.81 45 SER B C 1
ATOM 1533 O O . SER B 1 45 ? 10.43 7.379 -0.605 1 98.81 45 SER B O 1
ATOM 1535 N N . SER B 1 46 ? 8.477 6.387 -0.254 1 98.88 46 SER B N 1
ATOM 1536 C CA . SER B 1 46 ? 8.273 6.141 -1.678 1 98.88 46 SER B CA 1
ATOM 1537 C C . SER B 1 46 ? 8.117 7.449 -2.447 1 98.88 46 SER B C 1
ATOM 1539 O O . SER B 1 46 ? 8.633 7.582 -3.562 1 98.88 46 SER B O 1
ATOM 1541 N N . LEU B 1 47 ? 7.348 8.383 -1.915 1 98.69 47 LEU B N 1
ATOM 1542 C CA . LEU B 1 47 ? 7.168 9.695 -2.523 1 98.69 47 LEU B CA 1
ATOM 1543 C C . LEU B 1 47 ? 8.508 10.391 -2.713 1 98.69 47 LEU B C 1
ATOM 1545 O O . LEU B 1 47 ? 8.773 10.953 -3.777 1 98.69 47 LEU B O 1
ATOM 1549 N N . ILE B 1 48 ? 9.344 10.344 -1.746 1 98.69 48 ILE B N 1
ATOM 1550 C CA . ILE B 1 48 ? 10.648 10.984 -1.812 1 98.69 48 ILE B CA 1
ATOM 1551 C C . ILE B 1 48 ? 11.516 10.289 -2.857 1 98.69 48 ILE B C 1
ATOM 1553 O O . ILE B 1 48 ? 12.211 10.945 -3.635 1 98.69 48 ILE B O 1
ATOM 1557 N N . ALA B 1 49 ? 11.484 8.961 -2.881 1 98.69 49 ALA B N 1
ATOM 1558 C CA . ALA B 1 49 ? 12.227 8.203 -3.891 1 98.69 49 ALA B CA 1
ATOM 1559 C C . ALA B 1 49 ? 11.805 8.617 -5.301 1 98.69 49 ALA B C 1
ATOM 1561 O O . ALA B 1 49 ? 12.641 8.734 -6.195 1 98.69 49 ALA B O 1
ATOM 1562 N N . ARG B 1 50 ? 10.547 8.773 -5.461 1 98.31 50 ARG B N 1
ATOM 1563 C CA . ARG B 1 50 ? 10.031 9.211 -6.754 1 98.31 50 ARG B CA 1
ATOM 1564 C C . ARG B 1 50 ? 10.594 10.586 -7.125 1 98.31 50 ARG B C 1
ATOM 1566 O O . ARG B 1 50 ? 10.953 10.82 -8.281 1 98.31 50 ARG B O 1
ATOM 1573 N N . GLU B 1 51 ? 10.617 11.516 -6.145 1 97.94 51 GLU B N 1
ATOM 1574 C CA . GLU B 1 51 ? 11.148 12.852 -6.391 1 97.94 51 GLU B CA 1
ATOM 1575 C C . GLU B 1 51 ? 12.609 12.789 -6.84 1 97.94 51 GLU B C 1
ATOM 1577 O O . GLU B 1 51 ? 13.031 13.57 -7.695 1 97.94 51 GLU B O 1
ATOM 1582 N N . VAL B 1 52 ? 13.336 11.875 -6.281 1 98.38 52 VAL B N 1
ATOM 1583 C CA . VAL B 1 52 ? 14.727 11.711 -6.68 1 98.38 52 VAL B CA 1
ATOM 1584 C C . VAL B 1 52 ? 14.797 11.188 -8.117 1 98.38 52 VAL B C 1
ATOM 1586 O O . VAL B 1 52 ? 15.516 11.742 -8.945 1 98.38 52 VAL B O 1
ATOM 1589 N N . ARG B 1 53 ? 14.055 10.164 -8.414 1 96.69 53 ARG B N 1
ATOM 1590 C CA . ARG B 1 53 ? 14.055 9.547 -9.734 1 96.69 53 ARG B CA 1
ATOM 1591 C C . ARG B 1 53 ? 13.641 10.555 -10.812 1 96.69 53 ARG B C 1
ATOM 1593 O O . ARG B 1 53 ? 14.141 10.5 -11.938 1 96.69 53 ARG B O 1
ATOM 1600 N N . MET B 1 54 ? 12.766 11.469 -10.43 1 97.06 54 MET B N 1
ATOM 1601 C CA . MET B 1 54 ? 12.219 12.438 -11.383 1 97.06 54 MET B CA 1
ATOM 1602 C C . MET B 1 54 ? 13.086 13.688 -11.438 1 97.06 54 MET B C 1
ATOM 1604 O O . MET B 1 54 ? 12.789 14.617 -12.195 1 97.06 54 MET B O 1
ATOM 1608 N N . GLY B 1 55 ? 14.062 13.758 -10.617 1 97.06 55 GLY B N 1
ATOM 1609 C CA . GLY B 1 55 ? 15.031 14.844 -10.672 1 97.06 55 GLY B CA 1
ATOM 1610 C C . GLY B 1 55 ? 14.656 16.031 -9.805 1 97.06 55 GLY B C 1
ATOM 1611 O O . GLY B 1 55 ? 15.281 17.078 -9.891 1 97.06 55 GLY B O 1
ATOM 1612 N N . GLY B 1 56 ? 13.656 15.906 -9 1 97 56 GLY B N 1
ATOM 1613 C CA . GLY B 1 56 ? 13.211 17 -8.148 1 97 56 GLY B CA 1
ATOM 1614 C C . GLY B 1 56 ? 14.055 17.156 -6.895 1 97 56 GLY B C 1
ATOM 1615 O O . GLY B 1 56 ? 14.047 18.219 -6.273 1 97 56 GLY B O 1
ATOM 1616 N N . LEU B 1 57 ? 14.734 16.109 -6.469 1 97.88 57 LEU B N 1
ATOM 1617 C CA . LEU B 1 57 ? 15.625 16.094 -5.316 1 97.88 57 LEU B CA 1
ATOM 1618 C C . LEU B 1 57 ? 16.906 15.328 -5.637 1 97.88 57 LEU B C 1
ATOM 1620 O O . LEU B 1 57 ? 16.891 14.375 -6.418 1 97.88 57 LEU B O 1
ATOM 1624 N N . ASP B 1 58 ? 17.906 15.773 -5.031 1 97.88 58 ASP B N 1
ATOM 1625 C CA . ASP B 1 58 ? 19.062 14.883 -5.047 1 97.88 58 ASP B CA 1
ATOM 1626 C C . ASP B 1 58 ? 19.047 13.945 -3.836 1 97.88 58 ASP B C 1
ATOM 1628 O O . ASP B 1 58 ? 18.219 14.094 -2.943 1 97.88 58 ASP B O 1
ATOM 1632 N N . ALA B 1 59 ? 20 12.992 -3.846 1 97.69 59 ALA B N 1
ATOM 1633 C CA . ALA B 1 59 ? 20 11.93 -2.846 1 97.69 59 ALA B CA 1
ATOM 1634 C C . ALA B 1 59 ? 20.203 12.492 -1.444 1 97.69 59 ALA B C 1
ATOM 1636 O O . ALA B 1 59 ? 19.625 12.008 -0.477 1 97.69 59 ALA B O 1
ATOM 1637 N N . GLN B 1 60 ? 21.016 13.484 -1.317 1 98.19 60 GLN B N 1
ATOM 1638 C CA . GLN B 1 60 ? 21.312 14.062 -0.01 1 98.19 60 GLN B CA 1
ATOM 1639 C C . GLN B 1 60 ? 20.094 14.797 0.551 1 98.19 60 GLN B C 1
ATOM 1641 O O . GLN B 1 60 ? 19.734 14.609 1.717 1 98.19 60 GLN B O 1
ATOM 1646 N N . ALA B 1 61 ? 19.5 15.625 -0.229 1 98.44 61 ALA B N 1
ATOM 1647 C CA . ALA B 1 61 ? 18.281 16.312 0.177 1 98.44 61 ALA B CA 1
ATOM 1648 C C . ALA B 1 61 ? 17.188 15.328 0.539 1 98.44 61 ALA B C 1
ATOM 1650 O O . ALA B 1 61 ? 16.469 15.516 1.5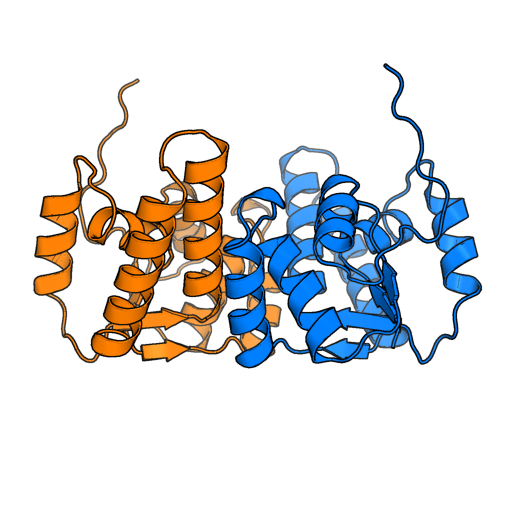31 1 98.44 61 ALA B O 1
ATOM 1651 N N . ALA B 1 62 ? 17.094 14.32 -0.274 1 98.62 62 ALA B N 1
ATOM 1652 C CA . ALA B 1 62 ? 16.094 13.281 -0.028 1 98.62 62 ALA B CA 1
ATOM 1653 C C . ALA B 1 62 ? 16.312 12.609 1.322 1 98.62 62 ALA B C 1
ATOM 1655 O O . ALA B 1 62 ? 15.375 12.406 2.088 1 98.62 62 ALA B O 1
ATOM 1656 N N . ALA B 1 63 ? 17.531 12.25 1.626 1 98.44 63 ALA B N 1
ATOM 1657 C CA . ALA B 1 63 ? 17.875 11.625 2.9 1 98.44 63 ALA B CA 1
ATOM 1658 C C . ALA B 1 63 ? 17.531 12.539 4.07 1 98.44 63 ALA B C 1
ATOM 1660 O O . ALA B 1 63 ? 17.047 12.086 5.105 1 98.44 63 ALA B O 1
ATOM 1661 N N . GLN B 1 64 ? 17.766 13.789 3.902 1 98.62 64 GLN B N 1
ATOM 1662 C CA . GLN B 1 64 ? 17.484 14.766 4.949 1 98.62 64 GLN B CA 1
ATOM 1663 C C . GLN B 1 64 ? 15.984 14.906 5.18 1 98.62 64 GLN B C 1
ATOM 1665 O O . GLN B 1 64 ? 15.531 15 6.32 1 98.62 64 GLN B O 1
ATOM 1670 N N . ILE B 1 65 ? 15.266 14.945 4.129 1 98.69 65 ILE B N 1
ATOM 1671 C CA . ILE B 1 65 ? 13.812 15.086 4.238 1 98.69 65 ILE B CA 1
ATOM 1672 C C . ILE B 1 65 ? 13.219 13.836 4.891 1 98.69 65 ILE B C 1
ATOM 1674 O O . ILE B 1 65 ? 12.336 13.938 5.742 1 98.69 65 ILE B O 1
ATOM 1678 N N . ASN B 1 66 ? 13.688 12.656 4.477 1 98.81 66 ASN B N 1
ATOM 1679 C CA . ASN B 1 66 ? 13.258 11.422 5.129 1 98.81 66 ASN B CA 1
ATOM 1680 C C . ASN B 1 66 ? 13.531 11.453 6.629 1 98.81 66 ASN B C 1
ATOM 1682 O O . ASN B 1 66 ? 12.68 11.062 7.426 1 98.81 66 ASN B O 1
ATOM 1686 N N . ALA B 1 67 ? 14.695 11.906 6.98 1 98.69 67 ALA B N 1
ATOM 1687 C CA . ALA B 1 67 ? 15.062 11.977 8.391 1 98.69 67 ALA B CA 1
ATOM 1688 C C . ALA B 1 67 ? 14.172 12.961 9.148 1 98.69 67 ALA B C 1
ATOM 1690 O O . ALA B 1 67 ? 13.75 12.688 10.273 1 98.69 67 ALA B O 1
ATOM 1691 N N . ARG B 1 68 ? 13.914 14.094 8.57 1 98.69 68 ARG B N 1
ATOM 1692 C CA . ARG B 1 68 ? 13.039 15.086 9.18 1 98.69 68 ARG B CA 1
ATOM 1693 C C . ARG B 1 68 ? 11.625 14.539 9.352 1 98.69 68 ARG B C 1
ATOM 1695 O O . ARG B 1 68 ? 10.977 14.789 10.367 1 98.69 68 ARG B O 1
ATOM 1702 N N . PHE B 1 69 ? 11.211 13.852 8.367 1 98.81 69 PHE B N 1
ATOM 1703 C CA . PHE B 1 69 ? 9.898 13.227 8.445 1 98.81 69 PHE B CA 1
ATOM 1704 C C . PHE B 1 69 ? 9.82 12.258 9.617 1 98.81 69 PHE B C 1
ATOM 1706 O O . PHE B 1 69 ? 8.867 12.297 10.398 1 98.81 69 PHE B O 1
ATOM 1713 N N . GLU B 1 70 ? 10.781 11.375 9.75 1 98.75 70 GLU B N 1
ATOM 1714 C CA . GLU B 1 70 ? 10.789 10.391 10.828 1 98.75 70 GLU B CA 1
ATOM 1715 C C . GLU B 1 70 ? 10.844 11.07 12.195 1 98.75 70 GLU B C 1
ATOM 1717 O O . GLU B 1 70 ? 10.164 10.648 13.133 1 98.75 70 GLU B O 1
ATOM 1722 N N . THR B 1 71 ? 11.617 12.102 12.273 1 98.75 71 THR B N 1
ATOM 1723 C CA . THR B 1 71 ? 11.711 12.859 13.516 1 98.75 71 THR B CA 1
ATOM 1724 C C . THR B 1 71 ? 10.367 13.492 13.867 1 98.75 71 THR B C 1
ATOM 1726 O O . THR B 1 71 ? 9.906 13.398 15.008 1 98.75 71 THR B O 1
ATOM 1729 N N . MET B 1 72 ? 9.734 14.102 12.859 1 98.44 72 MET B N 1
ATOM 1730 C CA . MET B 1 72 ? 8.43 14.719 13.055 1 98.44 72 MET B CA 1
ATOM 1731 C C . MET B 1 72 ? 7.402 13.695 13.516 1 98.44 72 MET B C 1
ATOM 1733 O O . MET B 1 72 ? 6.656 13.938 14.469 1 98.44 72 MET B O 1
ATOM 1737 N N . VAL B 1 73 ? 7.387 12.555 12.898 1 98.62 73 VAL B N 1
ATOM 1738 C CA . VAL B 1 73 ? 6.434 11.508 13.242 1 98.62 73 VAL B CA 1
ATOM 1739 C C . VAL B 1 73 ? 6.691 11.016 14.664 1 98.62 73 VAL B C 1
ATOM 1741 O O . VAL B 1 73 ? 5.766 10.93 15.477 1 98.62 73 VAL B O 1
ATOM 1744 N N . ASP B 1 74 ? 7.934 10.75 14.992 1 98.19 74 ASP B N 1
ATOM 1745 C CA . ASP B 1 74 ? 8.297 10.219 16.297 1 98.19 74 ASP B CA 1
ATOM 1746 C C . ASP B 1 74 ? 7.926 11.188 17.406 1 98.19 74 ASP B C 1
ATOM 1748 O O . ASP B 1 74 ? 7.527 10.773 18.5 1 98.19 74 ASP B O 1
ATOM 1752 N N . GLU B 1 75 ? 8.008 12.438 17.094 1 97.88 75 GLU B N 1
ATOM 1753 C CA . GLU B 1 75 ? 7.84 13.445 18.141 1 97.88 75 GLU B CA 1
ATOM 1754 C C . GLU B 1 75 ? 6.379 13.875 18.25 1 97.88 75 GLU B C 1
ATOM 1756 O O . GLU B 1 75 ? 5.941 14.297 19.328 1 97.88 75 GLU B O 1
ATOM 1761 N N . SER B 1 76 ? 5.617 13.695 17.188 1 97.75 76 SER B N 1
ATOM 1762 C CA . SER B 1 76 ? 4.375 14.453 17.172 1 97.75 76 SER B CA 1
ATOM 1763 C C . SER B 1 76 ? 3.178 13.562 16.875 1 97.75 76 SER B C 1
ATOM 1765 O O . SER B 1 76 ? 2.027 13.977 17.031 1 97.75 76 SER B O 1
ATOM 1767 N N . PHE B 1 77 ? 3.451 12.273 16.484 1 98.62 77 PHE B N 1
ATOM 1768 C CA . PHE B 1 77 ? 2.344 11.43 16.047 1 98.62 77 PHE B CA 1
ATOM 1769 C C . PHE B 1 77 ? 2.371 10.086 16.766 1 98.62 77 PHE B C 1
ATOM 1771 O O . PHE B 1 77 ? 3.443 9.547 17.047 1 98.62 77 PHE B O 1
ATOM 1778 N N . ALA B 1 78 ? 1.203 9.594 17.109 1 98.69 78 ALA B N 1
ATOM 1779 C CA . ALA B 1 78 ? 1.083 8.156 17.328 1 98.69 78 ALA B CA 1
ATOM 1780 C C . ALA B 1 78 ? 1.111 7.398 16 1 98.69 78 ALA B C 1
ATOM 1782 O O . ALA B 1 78 ? 0.58 7.875 15 1 98.69 78 ALA B O 1
ATOM 1783 N N . VAL B 1 79 ? 1.71 6.277 15.992 1 98.81 79 VAL B N 1
ATOM 1784 C CA . VAL B 1 79 ? 1.825 5.484 14.773 1 98.81 79 VAL B CA 1
ATOM 1785 C C . VAL B 1 79 ? 1.099 4.152 14.945 1 98.81 79 VAL B C 1
ATOM 1787 O O . VAL B 1 79 ? 1.483 3.336 15.789 1 98.81 79 VAL B O 1
ATOM 1790 N N . VAL B 1 80 ? 0.107 3.896 14.125 1 98.88 80 VAL B N 1
ATOM 1791 C CA . VAL B 1 80 ? -0.701 2.684 14.195 1 98.88 80 VAL B CA 1
ATOM 1792 C C . VAL B 1 80 ? -0.088 1.602 13.305 1 98.88 80 VAL B C 1
ATOM 1794 O O . VAL B 1 80 ? 0.316 1.873 12.172 1 98.88 80 VAL B O 1
ATOM 1797 N N . LEU B 1 81 ? 0.07 0.432 13.867 1 98.94 81 LEU B N 1
ATOM 1798 C CA . LEU B 1 81 ? 0.403 -0.747 13.078 1 98.94 81 LEU B CA 1
ATOM 1799 C C . LEU B 1 81 ? -0.857 -1.403 12.523 1 98.94 81 LEU B C 1
ATOM 1801 O O . LEU B 1 81 ? -1.735 -1.813 13.289 1 98.94 81 LEU B O 1
ATOM 1805 N N . PRO B 1 82 ? -0.991 -1.396 11.148 1 98.88 82 PRO B N 1
ATOM 1806 C CA . PRO B 1 82 ? -2.17 -2.072 10.602 1 98.88 82 PRO B CA 1
ATOM 1807 C C . PRO B 1 82 ? -2.303 -3.514 11.086 1 98.88 82 PRO B C 1
ATOM 1809 O O . PRO B 1 82 ? -1.307 -4.238 11.164 1 98.88 82 PRO B O 1
ATOM 1812 N N . ASN B 1 83 ? -3.457 -3.924 11.461 1 98.81 83 ASN B N 1
ATOM 1813 C CA . ASN B 1 83 ? -3.725 -5.305 11.859 1 98.81 83 ASN B CA 1
ATOM 1814 C C . ASN B 1 83 ? -4.582 -6.027 10.82 1 98.81 83 ASN B C 1
ATOM 1816 O O . ASN B 1 83 ? -4.91 -5.465 9.773 1 98.81 83 ASN B O 1
ATOM 1820 N N . ALA B 1 84 ? -4.867 -7.312 11.055 1 98.81 84 ALA B N 1
ATOM 1821 C CA . ALA B 1 84 ? -5.578 -8.141 10.086 1 98.81 84 ALA B CA 1
ATOM 1822 C C . ALA B 1 84 ? -6.945 -7.551 9.758 1 98.81 84 ALA B C 1
ATOM 1824 O O . ALA B 1 84 ? -7.383 -7.578 8.602 1 98.81 84 ALA B O 1
ATOM 1825 N N . ASP B 1 85 ? -7.641 -7 10.781 1 98.94 85 ASP B N 1
ATOM 1826 C CA . ASP B 1 85 ? -8.961 -6.406 10.57 1 98.94 85 ASP B CA 1
ATOM 1827 C C . ASP B 1 85 ? -8.867 -5.184 9.656 1 98.94 85 ASP B C 1
ATOM 1829 O O . ASP B 1 85 ? -9.797 -4.91 8.891 1 98.94 85 ASP B O 1
ATOM 1833 N N . ASP B 1 86 ? -7.84 -4.402 9.758 1 98.94 86 ASP B N 1
ATOM 1834 C CA . ASP B 1 86 ? -7.641 -3.25 8.883 1 98.94 86 ASP B CA 1
ATOM 1835 C C . ASP B 1 86 ? -7.508 -3.68 7.426 1 98.94 86 ASP B C 1
ATOM 1837 O O . ASP B 1 86 ? -8.141 -3.098 6.543 1 98.94 86 ASP B O 1
ATOM 1841 N N . PHE B 1 87 ? -6.688 -4.707 7.16 1 98.94 87 PHE B N 1
ATOM 1842 C CA . PHE B 1 87 ? -6.527 -5.207 5.801 1 98.94 87 PHE B CA 1
ATOM 1843 C C . PHE B 1 87 ? -7.844 -5.77 5.273 1 98.94 87 PHE B C 1
ATOM 1845 O O . PHE B 1 87 ? -8.195 -5.555 4.109 1 98.94 87 PHE B O 1
ATOM 1852 N N . ASP B 1 88 ? -8.57 -6.477 6.137 1 98.88 88 ASP B N 1
AT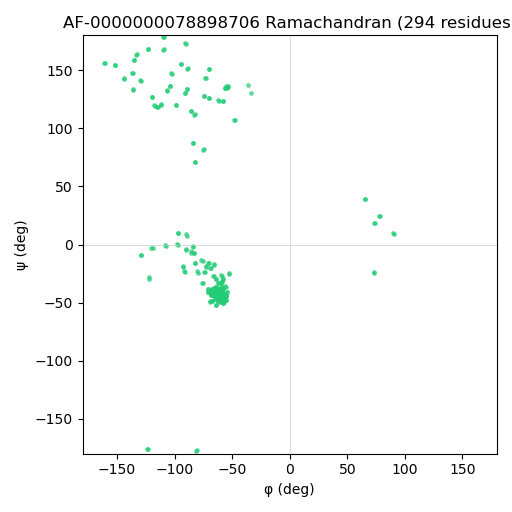OM 1853 C CA . ASP B 1 88 ? -9.859 -7.039 5.727 1 98.88 88 ASP B CA 1
ATOM 1854 C C . ASP B 1 88 ? -10.844 -5.938 5.34 1 98.88 88 ASP B C 1
ATOM 1856 O O . ASP B 1 88 ? -11.539 -6.051 4.332 1 98.88 88 ASP B O 1
ATOM 1860 N N . LEU B 1 89 ? -10.875 -4.926 6.148 1 98.94 89 LEU B N 1
ATOM 1861 C CA . LEU B 1 89 ? -11.797 -3.832 5.859 1 98.94 89 LEU B CA 1
ATOM 1862 C C . LEU B 1 89 ? -11.383 -3.092 4.59 1 98.94 89 LEU B C 1
ATOM 1864 O O . LEU B 1 89 ? -12.234 -2.631 3.826 1 98.94 89 LEU B O 1
ATOM 1868 N N . ALA B 1 90 ? -10.094 -2.92 4.383 1 98.94 90 ALA B N 1
ATOM 1869 C CA . ALA B 1 90 ? -9.617 -2.303 3.148 1 98.94 90 ALA B CA 1
ATOM 1870 C C . ALA B 1 90 ? -10.133 -3.053 1.923 1 98.94 90 ALA B C 1
ATOM 1872 O O . ALA B 1 90 ? -10.602 -2.438 0.962 1 98.94 90 ALA B O 1
ATOM 1873 N N . LYS B 1 91 ? -10.078 -4.375 1.969 1 98.81 91 LYS B N 1
ATOM 1874 C CA . LYS B 1 91 ? -10.617 -5.188 0.879 1 98.81 91 LYS B CA 1
ATOM 1875 C C . LYS B 1 91 ? -12.109 -4.918 0.677 1 98.81 91 LYS B C 1
ATOM 1877 O O . LYS B 1 91 ? -12.578 -4.82 -0.459 1 98.81 91 LYS B O 1
ATOM 1882 N N . GLU B 1 92 ? -12.781 -4.836 1.768 1 98.62 92 GLU B N 1
ATOM 1883 C CA . GLU B 1 92 ? -14.211 -4.582 1.694 1 98.62 92 GLU B CA 1
ATOM 1884 C C . GLU B 1 92 ? -14.5 -3.236 1.031 1 98.62 92 GLU B C 1
ATOM 1886 O O . GLU B 1 92 ? -15.406 -3.127 0.204 1 98.62 92 GLU B O 1
ATOM 1891 N N . PHE B 1 93 ? -13.781 -2.207 1.4 1 98.88 93 PHE B N 1
ATOM 1892 C CA . PHE B 1 93 ? -13.945 -0.896 0.783 1 98.88 93 PHE B CA 1
ATOM 1893 C C . PHE B 1 93 ? -13.711 -0.973 -0.721 1 98.88 93 PHE B C 1
ATOM 1895 O O . PHE B 1 93 ? -14.43 -0.341 -1.501 1 98.88 93 PHE B O 1
ATOM 1902 N N . LEU B 1 94 ? -12.742 -1.788 -1.111 1 98.75 94 LEU B N 1
ATOM 1903 C CA . LEU B 1 94 ? -12.359 -1.893 -2.514 1 98.75 94 LEU B CA 1
ATOM 1904 C C . LEU B 1 94 ? -13.422 -2.635 -3.316 1 98.75 94 LEU B C 1
ATOM 1906 O O . LEU B 1 94 ? -13.461 -2.531 -4.543 1 98.75 94 LEU B O 1
ATOM 1910 N N . ARG B 1 95 ? -14.227 -3.357 -2.658 1 97.69 95 ARG B N 1
ATOM 1911 C CA . ARG B 1 95 ? -15.289 -4.109 -3.326 1 97.69 95 ARG B CA 1
ATOM 1912 C C . ARG B 1 95 ? -16.5 -3.229 -3.588 1 97.69 95 ARG B C 1
ATOM 1914 O O . ARG B 1 95 ? -17.438 -3.645 -4.27 1 97.69 95 ARG B O 1
ATOM 1921 N N . ASN B 1 96 ? -16.5 -2.012 -3.072 1 97.62 96 ASN B N 1
ATOM 1922 C CA . ASN B 1 96 ? -17.406 -0.968 -3.541 1 97.62 96 ASN B CA 1
ATOM 1923 C C . ASN B 1 96 ? -16.844 -0.256 -4.77 1 97.62 96 ASN B C 1
ATOM 1925 O O . ASN B 1 96 ? -16.281 0.836 -4.66 1 97.62 96 ASN B O 1
ATOM 1929 N N . PHE B 1 97 ? -17.109 -0.755 -5.875 1 96.88 97 PHE B N 1
ATOM 1930 C CA . PHE B 1 97 ? -16.406 -0.431 -7.113 1 96.88 97 PHE B CA 1
ATOM 1931 C C . PHE B 1 97 ? -16.656 1.019 -7.512 1 96.88 97 PHE B C 1
ATOM 1933 O O . PHE B 1 97 ? -15.906 1.589 -8.297 1 96.88 97 PHE B O 1
ATOM 1940 N N . LYS B 1 98 ? -17.641 1.633 -6.969 1 95.62 98 LYS B N 1
ATOM 1941 C CA . LYS B 1 98 ? -17.984 3.008 -7.316 1 95.62 98 LYS B CA 1
ATOM 1942 C C . LYS B 1 98 ? -17.031 4 -6.66 1 95.62 98 LYS B C 1
ATOM 1944 O O . LYS B 1 98 ? -16.969 5.168 -7.051 1 95.62 98 LYS B O 1
ATOM 1949 N N . THR B 1 99 ? -16.25 3.602 -5.719 1 97.31 99 THR B N 1
ATOM 1950 C CA . THR B 1 99 ? -15.422 4.52 -4.941 1 97.31 99 THR B CA 1
ATOM 1951 C C . THR B 1 99 ? -14.211 4.977 -5.754 1 97.31 99 THR B C 1
ATOM 1953 O O . THR B 1 99 ? -13.68 6.062 -5.52 1 97.31 99 THR B O 1
ATOM 1956 N N . GLY B 1 100 ? -13.727 4.07 -6.602 1 96.81 100 GLY B N 1
ATOM 1957 C CA . GLY B 1 100 ? -12.508 4.359 -7.336 1 96.81 100 GLY B CA 1
ATOM 1958 C C . GLY B 1 100 ? -11.258 4.293 -6.477 1 96.81 100 GLY B C 1
ATOM 1959 O O . GLY B 1 100 ? -10.195 4.773 -6.871 1 96.81 100 GLY B O 1
ATOM 1960 N N . LEU B 1 101 ? -11.383 3.66 -5.379 1 98 101 LEU B N 1
ATOM 1961 C CA . LEU B 1 101 ? -10.273 3.559 -4.441 1 98 101 LEU B CA 1
ATOM 1962 C C . LEU B 1 101 ? -9.172 2.662 -5 1 98 101 LEU B C 1
ATOM 1964 O O . LEU B 1 101 ? -9.453 1.733 -5.762 1 98 101 LEU B O 1
ATOM 1968 N N . ARG B 1 102 ? -8.008 2.965 -4.574 1 98.25 102 ARG B N 1
ATOM 1969 C CA . ARG B 1 102 ? -6.859 2.082 -4.766 1 98.25 102 ARG B CA 1
ATOM 1970 C C . ARG B 1 102 ? -6.414 1.468 -3.443 1 98.25 102 ARG B C 1
ATOM 1972 O O . ARG B 1 102 ? -6.895 1.861 -2.377 1 98.25 102 ARG B O 1
ATOM 1979 N N . ALA B 1 103 ? -5.555 0.472 -3.523 1 98.75 103 ALA B N 1
ATOM 1980 C CA . ALA B 1 103 ? -5.129 -0.308 -2.363 1 98.75 103 ALA B CA 1
ATOM 1981 C C . ALA B 1 103 ? -4.57 0.597 -1.271 1 98.75 103 ALA B C 1
ATOM 1983 O O . ALA B 1 103 ? -4.949 0.48 -0.103 1 98.75 103 ALA B O 1
ATOM 1984 N N . GLU B 1 104 ? -3.699 1.502 -1.65 1 98.38 104 GLU B N 1
ATOM 1985 C CA . GLU B 1 104 ? -3.018 2.363 -0.688 1 98.38 104 GLU B CA 1
ATOM 1986 C C . GLU B 1 104 ? -4.012 3.242 0.065 1 98.38 104 GLU B C 1
ATOM 1988 O O . GLU B 1 104 ? -3.943 3.355 1.291 1 98.38 104 GLU B O 1
ATOM 1993 N N . ASP B 1 105 ? -4.973 3.822 -0.631 1 98.69 105 ASP B N 1
ATOM 1994 C CA . ASP B 1 105 ? -5.98 4.699 -0.044 1 98.69 105 ASP B CA 1
ATOM 1995 C C . ASP B 1 105 ? -6.961 3.912 0.819 1 98.69 105 ASP B C 1
ATOM 1997 O O . ASP B 1 105 ? -7.352 4.367 1.896 1 98.69 105 ASP B O 1
ATOM 2001 N N . ALA B 1 106 ? -7.359 2.73 0.354 1 98.94 106 ALA B N 1
ATOM 2002 C CA . ALA B 1 106 ? -8.297 1.883 1.083 1 98.94 106 ALA B CA 1
ATOM 2003 C C . ALA B 1 106 ? -7.734 1.487 2.445 1 98.94 106 ALA B C 1
ATOM 2005 O O . ALA B 1 106 ? -8.469 1.436 3.436 1 98.94 106 ALA B O 1
ATOM 2006 N N . LEU B 1 107 ? -6.457 1.213 2.5 1 98.94 107 LEU B N 1
ATOM 2007 C CA . LEU B 1 107 ? -5.848 0.81 3.762 1 98.94 107 LEU B CA 1
ATOM 2008 C C . LEU B 1 107 ? -5.852 1.962 4.762 1 98.94 107 LEU B C 1
ATOM 2010 O O . LEU B 1 107 ? -6.121 1.761 5.945 1 98.94 107 LEU B O 1
ATOM 2014 N N . HIS B 1 108 ? -5.551 3.178 4.285 1 98.94 108 HIS B N 1
ATOM 2015 C CA . HIS B 1 108 ? -5.641 4.332 5.172 1 98.94 108 HIS B CA 1
ATOM 2016 C C . HIS B 1 108 ? -7.039 4.469 5.758 1 98.94 108 HIS B C 1
ATOM 2018 O O . HIS B 1 108 ? -7.199 4.629 6.973 1 98.94 108 HIS B O 1
ATOM 2024 N N . LEU B 1 109 ? -8.031 4.402 4.926 1 98.94 109 LEU B N 1
ATOM 2025 C CA . LEU B 1 109 ? -9.406 4.566 5.375 1 98.94 109 LEU B CA 1
ATOM 2026 C C . LEU B 1 109 ? -9.797 3.461 6.352 1 98.94 109 LEU B C 1
ATOM 2028 O O . LEU B 1 109 ? -10.461 3.719 7.355 1 98.94 109 LEU B O 1
ATOM 2032 N N . ALA B 1 110 ? -9.398 2.248 6.055 1 98.94 110 ALA B N 1
ATOM 2033 C CA . ALA B 1 110 ? -9.719 1.103 6.902 1 98.94 110 ALA B CA 1
ATOM 2034 C C . ALA B 1 110 ? -9.102 1.251 8.289 1 98.94 110 ALA B C 1
ATOM 2036 O O . ALA B 1 110 ? -9.758 0.998 9.297 1 98.94 110 ALA B O 1
ATOM 2037 N N . ILE B 1 111 ? -7.824 1.652 8.32 1 98.94 111 ILE B N 1
ATOM 2038 C CA . ILE B 1 111 ? -7.141 1.874 9.594 1 98.94 111 ILE B CA 1
ATOM 2039 C C . ILE B 1 111 ? -7.891 2.924 10.406 1 98.94 111 ILE B C 1
ATOM 2041 O O . ILE B 1 111 ? -8.211 2.701 11.578 1 98.94 111 ILE B O 1
ATOM 2045 N N . ALA B 1 112 ? -8.18 4.035 9.766 1 98.88 112 ALA B N 1
ATOM 2046 C CA . ALA B 1 112 ? -8.867 5.121 10.461 1 98.88 112 ALA B CA 1
ATOM 2047 C C . ALA B 1 112 ? -10.211 4.656 11.016 1 98.88 112 ALA B C 1
ATOM 2049 O O . ALA B 1 112 ? -10.547 4.941 12.164 1 98.88 112 ALA B O 1
ATOM 2050 N N . ARG B 1 113 ? -10.953 3.957 10.242 1 98.81 113 ARG B N 1
ATOM 2051 C CA . ARG B 1 113 ? -12.273 3.488 10.648 1 98.81 113 ARG B CA 1
ATOM 2052 C C . ARG B 1 113 ? -12.172 2.512 11.812 1 98.81 113 ARG B C 1
ATOM 2054 O O . ARG B 1 113 ? -12.859 2.674 12.828 1 98.81 113 ARG B O 1
ATOM 2061 N N . ASN B 1 114 ? -11.352 1.48 11.688 1 98.88 114 ASN B N 1
ATOM 2062 C CA . ASN B 1 114 ? -11.258 0.429 12.688 1 98.88 114 ASN B CA 1
ATOM 2063 C C . ASN B 1 114 ? -10.734 0.971 14.016 1 98.88 114 ASN B C 1
ATOM 2065 O O . ASN B 1 114 ? -11.086 0.455 15.086 1 98.88 114 ASN B O 1
ATOM 2069 N N . HIS B 1 115 ? -9.938 1.973 13.93 1 98.5 115 HIS B N 1
ATOM 2070 C CA . HIS B 1 115 ? -9.359 2.533 15.148 1 98.5 115 HIS B CA 1
ATOM 2071 C C . HIS B 1 115 ? -10.164 3.736 15.625 1 98.5 115 HIS B C 1
ATOM 2073 O O . HIS B 1 115 ? -9.672 4.527 16.438 1 98.5 115 HIS B O 1
ATOM 2079 N N . HIS B 1 116 ? -11.305 3.967 15.047 1 97.81 116 HIS B N 1
ATOM 2080 C CA . HIS B 1 116 ? -12.312 4.914 15.5 1 97.81 116 HIS B CA 1
ATOM 2081 C C . HIS B 1 116 ? -11.805 6.348 15.422 1 97.81 116 HIS B C 1
ATOM 2083 O O . HIS B 1 116 ? -11.977 7.121 16.375 1 97.81 116 HIS B O 1
ATOM 2089 N N . ALA B 1 117 ? -11.094 6.562 14.352 1 98.56 117 ALA B N 1
ATOM 2090 C CA . ALA B 1 117 ? -10.68 7.945 14.141 1 98.56 117 ALA B CA 1
ATOM 2091 C C . ALA B 1 117 ? -11.883 8.883 14.117 1 98.56 117 ALA B C 1
ATOM 2093 O O . ALA B 1 117 ? -12.883 8.594 13.461 1 98.56 117 ALA B O 1
ATOM 2094 N N . MET B 1 118 ? -11.773 9.984 14.805 1 98.56 118 MET B N 1
ATOM 2095 C CA . MET B 1 118 ? -12.812 11.008 14.797 1 98.56 118 MET B CA 1
ATOM 2096 C C . MET B 1 118 ? -12.852 11.734 13.461 1 98.56 118 MET B C 1
ATOM 2098 O O . MET B 1 118 ? -13.922 12.086 12.969 1 98.56 118 MET B O 1
ATOM 2102 N N . THR B 1 119 ? -11.727 11.961 12.906 1 98.81 119 THR B N 1
ATOM 2103 C CA . THR B 1 119 ? -11.57 12.641 11.625 1 98.81 119 THR B CA 1
ATOM 2104 C C . THR B 1 119 ? -10.414 12.039 10.828 1 98.81 119 THR B C 1
ATOM 2106 O O . THR B 1 119 ? -9.422 11.594 11.414 1 98.81 119 THR B O 1
ATOM 2109 N N . PHE B 1 120 ? -10.578 11.961 9.555 1 98.88 120 PHE B N 1
ATOM 2110 C CA . PHE B 1 120 ? -9.578 11.547 8.578 1 98.88 120 PHE B CA 1
ATOM 2111 C C . PHE B 1 120 ? -9.164 12.711 7.695 1 98.88 120 PHE B C 1
ATOM 2113 O O . PHE B 1 120 ? -9.992 13.281 6.98 1 98.88 120 PHE B O 1
ATOM 2120 N N . TYR B 1 121 ? -7.898 13.047 7.719 1 98.88 121 TYR B N 1
ATOM 2121 C CA . TYR B 1 121 ? -7.414 14.195 6.965 1 98.88 121 TYR B CA 1
ATOM 2122 C C . TYR B 1 121 ? -6.621 13.75 5.742 1 98.88 121 TYR B C 1
ATOM 2124 O O . TYR B 1 121 ? -5.723 12.914 5.848 1 98.88 121 TYR B O 1
ATOM 2132 N N . SER B 1 122 ? -6.922 14.336 4.633 1 98.75 122 SER B N 1
ATOM 2133 C CA . SER B 1 122 ? -6.23 14.086 3.369 1 98.75 122 SER B CA 1
ATOM 2134 C C . SER B 1 122 ? -6.281 15.312 2.465 1 98.75 122 SER B C 1
ATOM 2136 O O . SER B 1 122 ? -7.18 16.156 2.594 1 98.75 122 SER B O 1
ATOM 2138 N N . LEU B 1 123 ? -5.301 15.43 1.576 1 98.19 123 LEU B N 1
ATOM 2139 C CA . LEU B 1 123 ? -5.332 16.469 0.557 1 98.19 123 LEU B CA 1
ATOM 2140 C C . LEU B 1 123 ? -5.625 15.883 -0.817 1 98.19 123 LEU B C 1
ATOM 2142 O O . LEU B 1 123 ? -5.633 16.594 -1.818 1 98.19 123 LEU B O 1
ATOM 2146 N N . ASP B 1 124 ? -5.777 14.578 -0.876 1 97.94 124 ASP B N 1
ATOM 2147 C CA . ASP B 1 124 ? -6.129 13.898 -2.117 1 97.94 124 ASP B CA 1
ATOM 2148 C C . ASP B 1 124 ? -7.633 13.953 -2.369 1 97.94 124 ASP B C 1
ATOM 2150 O O . ASP B 1 124 ? -8.406 13.242 -1.718 1 97.94 124 ASP B O 1
ATOM 2154 N N . LYS B 1 125 ? -8.047 14.672 -3.383 1 97.44 125 LYS B N 1
ATOM 2155 C CA . LYS B 1 125 ? -9.461 14.914 -3.67 1 97.44 125 LYS B CA 1
ATOM 2156 C C . LYS B 1 125 ? -10.18 13.617 -4 1 97.44 125 LYS B C 1
ATOM 2158 O O . LYS B 1 125 ? -11.344 13.43 -3.619 1 97.44 125 LYS B O 1
ATOM 2163 N N . ALA B 1 126 ? -9.562 12.773 -4.758 1 97.5 126 ALA B N 1
ATOM 2164 C CA . ALA B 1 126 ? -10.18 11.5 -5.113 1 97.5 126 ALA B CA 1
ATOM 2165 C C . ALA B 1 126 ? -10.414 10.633 -3.877 1 97.5 126 ALA B C 1
ATOM 2167 O O . ALA B 1 126 ? -11.453 9.977 -3.762 1 97.5 126 ALA B O 1
ATOM 2168 N N . LEU B 1 127 ? -9.445 10.625 -2.941 1 98.56 127 LEU B N 1
ATOM 2169 C CA . LEU B 1 127 ? -9.602 9.883 -1.696 1 98.56 127 LEU B CA 1
ATOM 2170 C C . LEU B 1 127 ? -10.719 10.469 -0.846 1 98.56 127 LEU B C 1
ATOM 2172 O O . LEU B 1 127 ? -11.508 9.734 -0.252 1 98.56 127 LEU B O 1
ATOM 2176 N N . LEU B 1 128 ? -10.773 11.766 -0.755 1 98.56 128 LEU B N 1
ATOM 2177 C CA . LEU B 1 128 ? -11.836 12.43 0 1 98.56 128 LEU B CA 1
ATOM 2178 C C . LEU B 1 128 ? -13.203 12.086 -0.566 1 98.56 128 LEU B C 1
ATOM 2180 O O . LEU B 1 128 ? -14.141 11.789 0.187 1 98.56 128 LEU B O 1
ATOM 2184 N N . LYS B 1 129 ? -13.336 12.133 -1.879 1 98.19 129 LYS B N 1
ATOM 2185 C CA . LYS B 1 129 ? -14.594 11.781 -2.525 1 98.19 129 LYS B CA 1
ATOM 2186 C C . LYS B 1 129 ? -15 10.344 -2.191 1 98.19 129 LYS B C 1
ATOM 2188 O O . LYS B 1 129 ? -16.172 10.078 -1.882 1 98.19 129 LYS B O 1
ATOM 2193 N N . ALA B 1 130 ? -14.086 9.438 -2.264 1 98.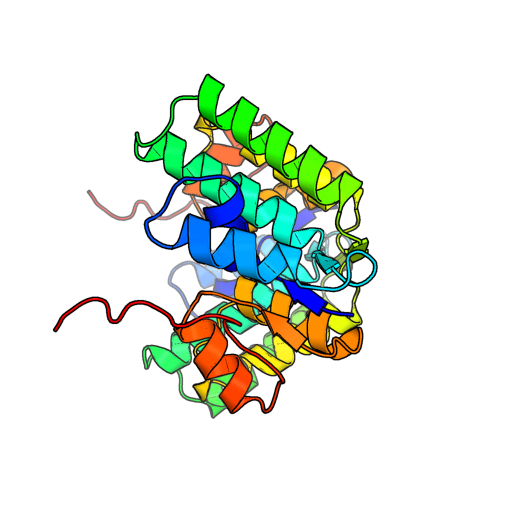56 130 ALA B N 1
ATOM 2194 C CA . ALA B 1 130 ? -14.344 8.039 -1.942 1 98.56 130 ALA B CA 1
ATOM 2195 C C . ALA B 1 130 ? -14.75 7.879 -0.48 1 98.56 130 ALA B C 1
ATOM 2197 O O . ALA B 1 130 ? -15.68 7.125 -0.166 1 98.56 130 ALA B O 1
ATOM 2198 N N . GLY B 1 131 ? -13.969 8.484 0.423 1 98.75 131 GLY B N 1
ATOM 2199 C CA . GLY B 1 131 ? -14.297 8.43 1.838 1 98.75 131 GLY B CA 1
ATOM 2200 C C . GLY B 1 131 ? -15.695 8.93 2.146 1 98.75 131 GLY B C 1
ATOM 2201 O O . GLY B 1 131 ? -16.422 8.32 2.939 1 98.75 131 GLY B O 1
ATOM 2202 N N . LEU B 1 132 ? -16.078 10.07 1.53 1 98.31 132 LEU B N 1
ATOM 2203 C CA . LEU B 1 132 ? -17.422 10.617 1.705 1 98.31 132 LEU B CA 1
ATOM 2204 C C . LEU B 1 132 ? -18.484 9.633 1.204 1 98.31 132 LEU B C 1
ATOM 2206 O O . LEU B 1 132 ? -19.5 9.438 1.856 1 98.31 132 LEU B O 1
ATOM 2210 N N . PHE B 1 133 ? -18.219 9.078 0.057 1 97.94 133 PHE B N 1
ATOM 2211 C CA . PHE B 1 133 ? -19.109 8.078 -0.501 1 97.94 133 PHE B CA 1
ATOM 2212 C C . PHE B 1 133 ? -19.328 6.93 0.481 1 97.94 133 PHE B C 1
ATOM 2214 O O . PHE B 1 133 ? -20.422 6.387 0.582 1 97.94 133 PHE B O 1
ATOM 2221 N N . LEU B 1 134 ? -18.312 6.551 1.218 1 98.25 134 LEU B N 1
ATOM 2222 C CA . LEU B 1 134 ? -18.359 5.445 2.166 1 98.25 134 LEU B CA 1
ATOM 2223 C C . LEU B 1 134 ? -18.922 5.902 3.506 1 98.25 134 LEU B C 1
ATOM 2225 O O . LEU B 1 134 ? -19.016 5.113 4.449 1 98.25 134 LEU B O 1
ATOM 2229 N N . GLY B 1 135 ? -19.234 7.156 3.637 1 98.12 135 GLY B N 1
ATOM 2230 C CA . GLY B 1 135 ? -19.828 7.68 4.859 1 98.12 135 GLY B CA 1
ATOM 2231 C C . GLY B 1 135 ? -18.812 7.898 5.965 1 98.12 135 GLY B C 1
ATOM 2232 O O . GLY B 1 135 ? -19.141 7.824 7.148 1 98.12 135 GLY B O 1
ATOM 2233 N N . LEU B 1 136 ? -17.609 8.078 5.629 1 98.75 136 LEU B N 1
ATOM 2234 C CA . LEU B 1 136 ? -16.547 8.242 6.605 1 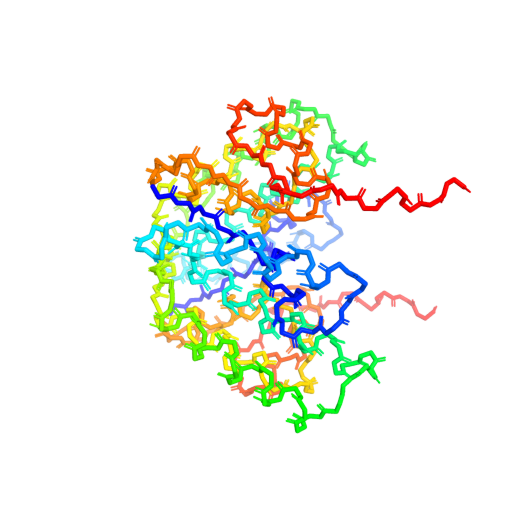98.75 136 LEU B CA 1
ATOM 2235 C C . LEU B 1 136 ? -16.297 9.727 6.875 1 98.75 136 LEU B C 1
ATOM 2237 O O . LEU B 1 136 ? -16.578 10.578 6.035 1 98.75 136 LEU B O 1
ATOM 2241 N N . PRO B 1 137 ? -15.766 10.047 8.023 1 98.75 137 PRO B N 1
ATOM 2242 C CA . PRO B 1 137 ? -15.523 11.438 8.406 1 98.75 137 PRO B CA 1
ATOM 2243 C C . PRO B 1 137 ? -14.219 11.992 7.832 1 98.75 137 PRO B C 1
ATOM 2245 O O . PRO B 1 137 ? -13.297 12.32 8.578 1 98.75 137 PRO B O 1
ATOM 2248 N N . VAL B 1 138 ? -14.172 12.211 6.559 1 98.88 138 VAL B N 1
ATOM 2249 C CA . VAL B 1 138 ? -12.961 12.656 5.875 1 98.88 138 VAL B CA 1
ATOM 2250 C C . VAL B 1 138 ? -13.055 14.148 5.578 1 98.88 138 VAL B C 1
ATOM 2252 O O . VAL B 1 138 ? -14.141 14.68 5.34 1 98.88 138 VAL B O 1
ATOM 2255 N N . THR B 1 139 ? -11.938 14.836 5.609 1 98.75 139 THR B N 1
ATOM 2256 C CA . THR B 1 139 ? -11.875 16.25 5.281 1 98.75 139 THR B CA 1
ATOM 2257 C C . THR B 1 139 ? -10.445 16.672 4.941 1 98.75 139 THR B C 1
ATOM 2259 O O . THR B 1 139 ? -9.492 16 5.348 1 98.75 139 THR B O 1
ATOM 2262 N N . ALA B 1 140 ? -10.32 17.719 4.199 1 98.25 140 ALA B N 1
ATOM 2263 C CA . ALA B 1 140 ? -9 18.297 3.943 1 98.25 140 ALA B CA 1
ATOM 2264 C C . ALA B 1 140 ? -8.57 19.203 5.09 1 98.25 140 ALA B C 1
ATOM 2266 O O . ALA B 1 140 ? -7.383 19.531 5.219 1 98.25 140 ALA B O 1
ATOM 2267 N N . GLY B 1 141 ? -9.523 19.562 5.91 1 97.12 141 GLY B N 1
ATOM 2268 C CA . GLY B 1 141 ? -9.242 20.453 7.023 1 97.12 141 GLY B CA 1
ATOM 2269 C C . GLY B 1 141 ? -9 21.891 6.594 1 97.12 141 GLY B C 1
ATOM 2270 O O . GLY B 1 141 ? -9.117 22.812 7.402 1 97.12 141 GLY B O 1
ATOM 2271 N N . VAL B 1 142 ? -8.57 22.125 5.281 1 95.69 142 VAL B N 1
ATOM 2272 C CA . VAL B 1 142 ? -8.312 23.438 4.688 1 95.69 142 VAL B CA 1
ATOM 2273 C C . VAL B 1 142 ? -8.977 23.516 3.311 1 95.69 142 VAL B C 1
ATOM 2275 O O . VAL B 1 142 ? -9.383 22.5 2.75 1 95.69 142 VAL B O 1
ATOM 2278 N N . SER B 1 143 ? -9.094 24.781 2.836 1 91.12 143 SER B N 1
ATOM 2279 C CA . SER B 1 143 ? -9.586 24.938 1.472 1 91.12 143 SER B CA 1
ATOM 2280 C C . SER B 1 143 ? -8.547 24.469 0.453 1 91.12 143 SER B C 1
ATOM 2282 O O . SER B 1 143 ? -7.387 24.875 0.512 1 91.12 143 SER B O 1
ATOM 2284 N N . LEU B 1 144 ? -8.93 23.547 -0.455 1 85.75 144 LEU B N 1
ATOM 2285 C CA . LEU B 1 144 ? -8.031 23.047 -1.487 1 85.75 144 LEU B CA 1
ATOM 2286 C C . LEU B 1 144 ? -8.102 23.906 -2.738 1 85.75 144 LEU B C 1
ATOM 2288 O O . LEU B 1 144 ? -9.172 24.406 -3.104 1 85.75 144 LEU B O 1
ATOM 2292 N N . PRO B 1 145 ? -6.848 24.25 -3.275 1 74.88 145 PRO B N 1
ATOM 2293 C CA . PRO B 1 145 ? -6.84 25.078 -4.488 1 74.88 145 PRO B CA 1
ATOM 2294 C C . PRO B 1 145 ? -7.656 24.46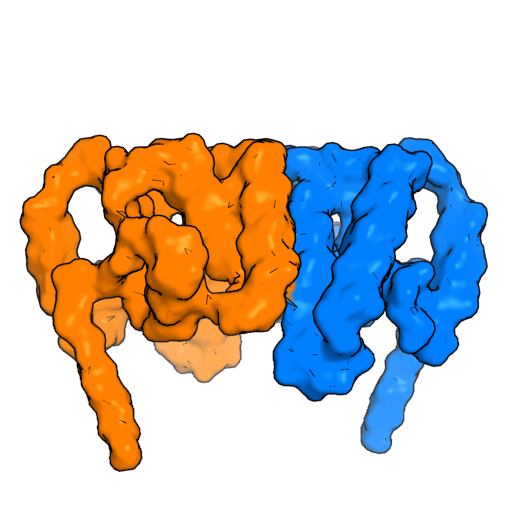9 -5.621 1 74.88 145 PRO B C 1
ATOM 2296 O O . PRO B 1 145 ? -7.777 23.25 -5.711 1 74.88 145 PRO B O 1
ATOM 2299 N N . GLU B 1 146 ? -8.438 25.281 -6.312 1 68.38 146 GLU B N 1
ATOM 2300 C CA . GLU B 1 146 ? -9.102 24.828 -7.531 1 68.38 146 GLU B CA 1
ATOM 2301 C C . GLU B 1 146 ? -8.117 24.75 -8.695 1 68.38 146 GLU B C 1
ATOM 2303 O O . GLU B 1 146 ? -7.336 25.672 -8.922 1 68.38 146 GLU B O 1
ATOM 2308 N N . TYR B 1 147 ? -7.305 23.656 -8.812 1 55.25 147 TYR B N 1
ATOM 2309 C CA . TYR B 1 147 ? -6.453 23.688 -9.992 1 55.25 147 TYR B CA 1
ATOM 2310 C C . TYR B 1 147 ? -7.254 24.047 -11.234 1 55.25 147 TYR B C 1
ATOM 2312 O O . TYR B 1 147 ? -8.359 23.547 -11.445 1 55.25 147 TYR B O 1
ATOM 2320 N N . GLY B 1 148 ? -7.094 25.297 -11.797 1 39.5 148 GLY B N 1
ATOM 2321 C CA . GLY B 1 148 ? -7.832 25.969 -12.859 1 39.5 148 GLY B CA 1
ATOM 2322 C C . GLY B 1 148 ? -8.281 25.016 -13.953 1 39.5 148 GLY B C 1
ATOM 2323 O O . GLY B 1 148 ? -7.57 24.078 -14.297 1 39.5 148 GLY B O 1
ATOM 2324 N N . GLN B 1 149 ? -9.609 25.078 -14.539 1 30.19 149 GLN B N 1
ATOM 2325 C CA . GLN B 1 149 ? -10.148 24.734 -15.852 1 30.19 149 GLN B CA 1
ATOM 2326 C C . GLN B 1 149 ? -9.172 25.125 -16.969 1 30.19 149 GLN B C 1
ATOM 2328 O O . GLN B 1 149 ? -8.586 26.219 -16.922 1 30.19 149 GLN B O 1
#

InterPro domains:
  IPR002716 PIN domain [PF01850] (3-129)
  IPR029060 PIN-like domain superfamily [SSF88723] (1-138)

Radius of gyration: 19.48 Å; Cα contacts (8 Å, |Δi|>4): 464; chains: 2; bounding box: 42×56×51 Å

Solvent-accessible surface area (backbone atoms only — not comparable to full-atom values): 15926 Å² total; per-residue (Å²): 77,37,30,43,45,46,64,53,53,44,34,74,78,43,90,44,96,58,17,65,61,50,49,56,54,58,68,71,47,68,66,91,33,35,27,40,34,50,63,34,52,24,44,45,35,20,52,46,25,47,34,37,72,72,64,77,34,50,72,67,59,40,53,51,50,54,50,50,48,52,51,51,40,71,73,47,35,50,72,42,74,72,49,73,67,22,42,53,41,14,29,55,56,27,68,44,54,86,42,72,56,45,43,73,58,26,38,52,53,20,42,34,58,76,69,54,36,67,34,37,34,36,65,48,66,66,57,44,52,26,33,47,73,72,70,43,61,52,42,56,92,57,90,73,81,74,78,78,132,75,37,30,42,45,46,65,53,52,45,35,73,78,44,92,44,97,57,17,65,63,51,49,55,54,57,70,71,45,68,64,91,33,34,29,38,36,49,64,34,54,26,44,46,35,20,51,46,26,48,33,35,72,71,64,77,34,51,72,67,58,40,52,50,51,53,50,51,49,52,52,50,41,71,72,48,33,49,71,43,75,72,48,72,68,23,41,53,41,12,30,54,55,26,69,45,54,85,42,72,56,44,42,75,58,27,39,52,53,20,41,34,57,76,68,55,36,68,34,37,33,36,67,47,64,64,57,43,53,27,33,48,73,71,70,45,61,52,42,56,92,57,90,72,81,75,80,79,134

Foldseek 3Di:
DEEEAQQLCCLCLDPDPCNVVSVVLVVPDDQVQYAYEPLRLVVNLVVLVVCCVVPNDPPVSSVVSNVVVVVCCVVGYHYDYDDPQLQVQLVVLVVVVVLVDDSSLSSSLSVCVVVVPPEYAHLDPSSQSSCVVVVHRYDNSDDHDPPDD/DEEEAQQLCCLCLDPDPCNVVSVVLVVPDDQVQYAYEPLRLVVNLVVLVVCCVVPNDPPVSSVVSNVVVVVCCVVGYHYDYDDPQLQVQLVVLVVVVVLVDDSSLSSSLSVCVVVVPPEYAHLDPSSQSSCVVVVHRYDNSDDHDPPDD

Nearest PDB structures (foldseek):
  2fe1-assembly1_A-2  TM=8.083E-01  e=2.473E-06  Pyrobaculum aerophilum str. IM2
  2h1c-assembly1_A  TM=8.152E-01  e=2.416E-05  Neisseria gonorrhoeae
  2h1o-assembly1_A  TM=7.810E-01  e=2.045E-05  Neisseria gonorrhoeae
  5wz4-assembly1_B  TM=8.202E-01  e=2.161E-05  Mycobacterium tuberculosis H37Rv
  7vwo-assembly3_I  TM=7.457E-01  e=1.889E-04  Mycobacterium tuberculosis H37Rv

pLDDT: mean 96.5, std 8.73, range [29.39, 98.94]

Sequence (298 aa):
MLYFDTSFLVPLLLPEPISDKITEFVRGLPADQLTVSHWTRVEFSSLIAREVRMGGLDAQAAAQINARFETMVDESFAVVLPNADDFDLAKEFLRNFKTGLRAEDALHLAIARNHHAMTFYSLDKALLKAGLFLGLPVTAGVSLPEYGQMLYFDTSFLVPLLLPEPISDKITEFVRGLPADQLTVSHWTRVEFSSLIAREVRMGGLDAQAAAQINARFETMVDESFAVVLPNADDFDLAKEFLRNFKTGLRAEDALHLAIARNHHAMTFYSLDKALLKAGLFLGLPVTAGVSLPEYGQ

Secondary structure (DSSP, 8-state):
-EEE-HHHHHHHHS--TTHHHHHHHHHTS-GGGEEEEHHHHHHHHHHHHHHHHTTSS-HHHHHHHHHHHHHHHHHH-EEE---HHHHHHHHHHHT-GGG---HHHHHHHHHHHHTT-SEEE---HHHHHHHHHTT--EE-SSPPP----/-EEE-HHHHHHHHS--TTHHHHHHHHHTS-GGGEEEEHHHHHHHHHHHHHHHHTTSS-HHHHHHHHHHHHHHHHHH-EEE---HHHHHHHHHHHT-GGG---HHHHHHHHHHHHTT-SEEE---HHHHHHHHHTT--EE-SSPPP----

Organism: Rhodospirillum centenum (strain ATCC 51521 / SW) (NCBI:txid414684)